Protein AF-A0A961C5H3-F1 (afdb_monomer_lite)

Radius of gyration: 29.07 Å; chains: 1; bounding box: 64×53×94 Å

pLDDT: mean 83.45, std 14.11, range [47.53, 98.0]

Secondary structure (DSSP, 8-state):
-PPPPPP---SSHHHHHHHHHHHHTHHHHHHHHHHHHHHHHHHHHHHHT-GGGG-HHHHHHHHHHHHHHHHH-TTSSS-HHHHHHHHHHHHHHHHHHHHHHHHHHHHHHHHHHHHHHHHHS---------S---HHHHHHHHHHHHHHHHHHHHHHHHHHHHHHHHHHHHHHHHHHHH-HHHHHHTTS-TTTS-HHHHHHHHHHHHHHHHHHHH-PPPPHHHHHHHHHHHHHHHHHHHHHHHHHHHHHHHHHHHHHHHHH-TT--S--HHHHHHHHHHHHHHHHHHHHHHHHHHHHHTHHHHHHHHHT-

Sequence (309 aa):
MTSMPTPNHHISVHAQTRRFHRFEVGLPALAAMTVGSIAAFVWLPRWVVGGVTRDQSGLVTTTTDAIIDTWSHKNRPFSPQLDRLIVTWRDYHLLKALCAAIVVTLCFVIAGRLWGSALDRKPAIPRSTKSDTSSHARLKEALRRGAPIVTLRTLSIASVAMGLFALLLVLANMQGVISPLASLVSLLPIGAGPDELGTTIHEINAALTHAEVGGTPLPSALQTILDDFARYHLAMAIMSGILTIVACCLAVSLWRHRLADDAIIQSRAPRRAMALTCAAFAMLMALLSFANTTVAIDSLPALQAFFSV

Structure (mmCIF, N/CA/C/O backbone):
data_AF-A0A961C5H3-F1
#
_entry.id   AF-A0A961C5H3-F1
#
loop_
_atom_site.group_PDB
_atom_site.id
_atom_site.type_symbol
_atom_site.label_atom_id
_atom_site.label_alt_id
_atom_site.label_comp_id
_atom_site.label_asym_id
_atom_site.label_entity_id
_atom_site.label_seq_id
_atom_site.pdbx_PDB_ins_code
_atom_site.Cartn_x
_atom_site.Cartn_y
_atom_site.Cartn_z
_atom_site.occupancy
_atom_site.B_iso_or_equiv
_atom_site.auth_seq_id
_atom_site.auth_comp_id
_atom_site.auth_asym_id
_atom_site.auth_atom_id
_atom_site.pdbx_PDB_model_num
ATOM 1 N N . MET A 1 1 ? 41.672 -36.912 -57.397 1.00 48.47 1 MET A N 1
ATOM 2 C CA . MET A 1 1 ? 40.945 -35.626 -57.328 1.00 48.47 1 MET A CA 1
ATOM 3 C C . MET A 1 1 ? 39.607 -35.890 -56.660 1.00 48.47 1 MET A C 1
ATOM 5 O O . MET A 1 1 ? 38.699 -36.402 -57.293 1.00 48.47 1 MET A O 1
ATOM 9 N N . THR A 1 2 ? 39.549 -35.672 -55.351 1.00 50.97 2 THR A N 1
ATOM 10 C CA . THR A 1 2 ? 38.403 -35.931 -54.471 1.00 50.97 2 THR A CA 1
ATOM 11 C C . THR A 1 2 ? 37.608 -34.637 -54.287 1.00 50.97 2 THR A C 1
ATOM 13 O O . THR A 1 2 ? 38.154 -33.624 -53.857 1.00 50.97 2 THR A O 1
ATOM 16 N N . SER A 1 3 ? 36.327 -34.653 -54.656 1.00 56.34 3 SER A N 1
ATOM 17 C CA . SER A 1 3 ? 35.406 -33.520 -54.536 1.00 56.34 3 SER A CA 1
ATOM 18 C C . SER A 1 3 ? 34.953 -33.337 -53.084 1.00 56.34 3 SER A C 1
ATOM 20 O O . SER A 1 3 ? 34.314 -34.229 -52.525 1.00 56.34 3 SER A O 1
ATOM 22 N N . MET A 1 4 ? 35.255 -32.186 -52.480 1.00 52.19 4 MET A N 1
ATOM 23 C CA . MET A 1 4 ? 34.690 -31.802 -51.183 1.00 52.19 4 MET A CA 1
ATOM 24 C C . MET A 1 4 ? 33.239 -31.305 -51.333 1.00 52.19 4 MET A C 1
ATOM 26 O O . MET A 1 4 ? 32.973 -30.509 -52.236 1.00 52.19 4 MET A O 1
ATOM 30 N N . PRO A 1 5 ? 32.311 -31.709 -50.447 1.00 62.09 5 PRO A N 1
ATOM 31 C CA . PRO A 1 5 ? 30.954 -31.179 -50.415 1.00 62.09 5 PRO A CA 1
ATOM 32 C C . PRO A 1 5 ? 30.910 -29.806 -49.727 1.00 62.09 5 PRO A C 1
ATOM 34 O O . PRO A 1 5 ? 31.500 -29.596 -48.667 1.00 62.09 5 PRO A O 1
ATOM 37 N N . THR A 1 6 ? 30.188 -28.862 -50.328 1.00 55.81 6 THR A N 1
ATOM 38 C CA . THR A 1 6 ? 29.920 -27.531 -49.770 1.00 55.81 6 THR A CA 1
ATOM 39 C C . THR A 1 6 ? 28.850 -27.596 -48.665 1.00 55.81 6 THR A C 1
ATOM 41 O O . THR A 1 6 ? 27.852 -28.304 -48.823 1.00 55.81 6 THR A O 1
ATOM 44 N N . PRO A 1 7 ? 28.994 -26.867 -47.539 1.00 56.97 7 PRO A N 1
ATOM 45 C CA . PRO A 1 7 ? 27.990 -26.869 -46.476 1.00 56.97 7 PRO A CA 1
ATOM 46 C C . PRO A 1 7 ? 26.741 -26.075 -46.886 1.00 56.97 7 PRO A C 1
ATOM 48 O O . PRO A 1 7 ? 26.814 -24.886 -47.198 1.00 56.97 7 PRO A O 1
ATOM 51 N N . ASN A 1 8 ? 25.576 -26.722 -46.836 1.00 49.53 8 ASN A N 1
ATOM 52 C CA . ASN A 1 8 ? 24.271 -26.102 -47.063 1.00 49.53 8 ASN A CA 1
ATOM 53 C C . ASN A 1 8 ? 23.911 -25.110 -45.938 1.00 49.53 8 ASN A C 1
ATOM 55 O O . ASN A 1 8 ? 23.540 -25.503 -44.834 1.00 49.53 8 ASN A O 1
ATOM 59 N N . HIS A 1 9 ? 23.929 -23.810 -46.242 1.00 54.38 9 HIS A N 1
ATOM 60 C CA . HIS A 1 9 ? 23.509 -22.708 -45.358 1.00 54.38 9 HIS A CA 1
ATOM 61 C C . HIS A 1 9 ? 21.978 -22.466 -45.315 1.00 54.38 9 HIS A C 1
ATOM 63 O O . HIS A 1 9 ? 21.519 -21.348 -45.090 1.00 54.38 9 HIS A O 1
ATOM 69 N N . HIS A 1 10 ? 21.147 -23.497 -45.496 1.00 53.78 10 HIS A N 1
ATOM 70 C CA . HIS A 1 10 ? 19.685 -23.327 -45.599 1.00 53.78 10 HIS A CA 1
ATOM 71 C C . HIS A 1 10 ? 18.921 -23.203 -44.262 1.00 53.78 10 HIS A C 1
ATOM 73 O O . HIS A 1 10 ? 17.696 -23.068 -44.264 1.00 53.78 10 HIS A O 1
ATOM 79 N N . ILE A 1 11 ? 19.603 -23.170 -43.112 1.00 57.41 11 ILE A N 1
ATOM 80 C CA . ILE A 1 11 ? 18.971 -22.929 -41.804 1.00 57.41 11 ILE A CA 1
ATOM 81 C C . ILE A 1 11 ? 19.133 -21.450 -41.431 1.00 57.41 11 ILE A C 1
ATOM 83 O O . ILE A 1 11 ? 20.154 -21.094 -40.855 1.00 57.41 11 ILE A O 1
ATOM 87 N N . SER A 1 12 ? 18.159 -20.575 -41.731 1.00 55.59 12 SER A N 1
ATOM 88 C CA . SER A 1 12 ? 18.078 -19.253 -41.058 1.00 55.59 12 SER A CA 1
ATOM 89 C C . SER A 1 12 ? 16.795 -18.439 -41.316 1.00 55.59 12 SER A C 1
ATOM 91 O O . SER A 1 12 ? 16.328 -17.750 -40.414 1.00 55.59 12 SER A O 1
ATOM 93 N N . VAL A 1 13 ? 16.139 -18.524 -42.479 1.00 53.59 13 VAL A N 1
ATOM 94 C CA . VAL A 1 13 ? 15.062 -17.551 -42.803 1.00 53.59 13 VAL A CA 1
ATOM 95 C C . VAL A 1 13 ? 13.739 -17.829 -42.064 1.00 53.59 13 VAL A C 1
ATOM 97 O O . VAL A 1 13 ? 13.071 -16.898 -41.604 1.00 53.59 13 VAL A O 1
ATOM 100 N N . HIS A 1 14 ? 13.376 -19.102 -41.861 1.00 49.28 14 HIS A N 1
ATOM 101 C CA . HIS A 1 14 ? 12.130 -19.476 -41.172 1.00 49.28 14 HIS A CA 1
ATOM 102 C C . HIS A 1 14 ? 12.173 -19.303 -39.644 1.00 49.28 14 HIS A C 1
ATOM 104 O O . HIS A 1 14 ? 11.139 -19.052 -39.021 1.00 49.28 14 HIS A O 1
ATOM 110 N N . ALA A 1 15 ? 13.353 -19.397 -39.022 1.00 53.53 15 ALA A N 1
ATOM 111 C CA . ALA A 1 15 ? 13.507 -19.141 -37.588 1.00 53.53 15 ALA A CA 1
ATOM 112 C C . ALA A 1 15 ? 13.401 -17.638 -37.271 1.00 53.53 15 ALA A C 1
ATOM 114 O O . ALA A 1 15 ? 12.840 -17.249 -36.244 1.00 53.53 15 ALA A O 1
ATOM 115 N N . GLN A 1 16 ? 13.883 -16.790 -38.182 1.00 48.97 16 GLN A N 1
ATOM 116 C CA . GLN A 1 16 ? 13.873 -15.340 -38.022 1.00 48.97 16 GLN A CA 1
ATOM 117 C C . GLN A 1 16 ? 12.458 -14.756 -38.181 1.00 48.97 16 GLN A C 1
ATOM 119 O O . GLN A 1 16 ? 12.034 -13.958 -37.349 1.00 48.97 16 GLN A O 1
ATOM 124 N N . THR A 1 17 ? 11.672 -15.228 -39.154 1.00 47.53 17 THR A N 1
ATOM 125 C CA . THR A 1 17 ? 10.277 -14.785 -39.378 1.00 47.53 17 THR A CA 1
ATOM 126 C C . THR A 1 17 ? 9.313 -15.189 -38.255 1.00 47.53 17 THR A C 1
ATOM 128 O O . THR A 1 17 ? 8.464 -14.386 -37.864 1.00 47.53 17 THR A O 1
ATOM 131 N N . ARG A 1 18 ? 9.474 -16.373 -37.637 1.00 51.28 18 ARG A N 1
ATOM 132 C CA . ARG A 1 18 ? 8.659 -16.769 -36.464 1.00 51.28 18 ARG A CA 1
ATOM 133 C C . ARG A 1 18 ? 8.919 -15.909 -35.223 1.00 51.28 18 ARG A C 1
ATOM 135 O O . ARG A 1 18 ? 8.015 -15.748 -34.402 1.00 51.28 18 ARG A O 1
ATOM 142 N N . ARG A 1 19 ? 10.129 -15.352 -35.072 1.00 52.91 19 ARG A N 1
ATOM 143 C CA . ARG A 1 19 ? 10.475 -14.462 -33.950 1.00 52.91 19 ARG A CA 1
ATOM 144 C C . ARG A 1 19 ? 9.741 -13.125 -34.051 1.00 52.91 19 ARG A C 1
ATOM 146 O O . ARG A 1 19 ? 9.222 -12.664 -33.044 1.00 52.91 19 ARG A O 1
ATOM 153 N N . PHE A 1 20 ? 9.621 -12.555 -35.250 1.00 49.59 20 PHE A N 1
ATOM 154 C CA . PHE A 1 20 ? 8.917 -11.285 -35.462 1.00 49.59 20 PHE A CA 1
ATOM 155 C C . PHE A 1 20 ? 7.399 -11.399 -35.251 1.00 49.59 20 PHE A C 1
ATOM 157 O O . PHE A 1 20 ? 6.815 -10.562 -34.566 1.00 49.59 20 PHE A O 1
ATOM 164 N N . HIS A 1 21 ? 6.765 -12.481 -35.716 1.00 48.41 21 HIS A N 1
ATOM 165 C CA . HIS A 1 21 ? 5.306 -12.620 -35.617 1.00 48.41 21 HIS A CA 1
ATOM 166 C C . HIS A 1 21 ? 4.787 -12.800 -34.174 1.00 48.41 21 HIS A C 1
ATOM 168 O O . HIS A 1 21 ? 3.688 -12.348 -33.856 1.00 48.41 21 HIS A O 1
ATOM 174 N N . ARG A 1 22 ? 5.578 -13.410 -33.272 1.00 54.09 22 ARG A N 1
ATOM 175 C CA . ARG A 1 22 ? 5.236 -13.522 -31.835 1.00 54.09 22 ARG A CA 1
ATOM 176 C C . ARG A 1 22 ? 5.336 -12.194 -31.076 1.00 54.09 22 ARG A C 1
ATOM 178 O O . ARG A 1 22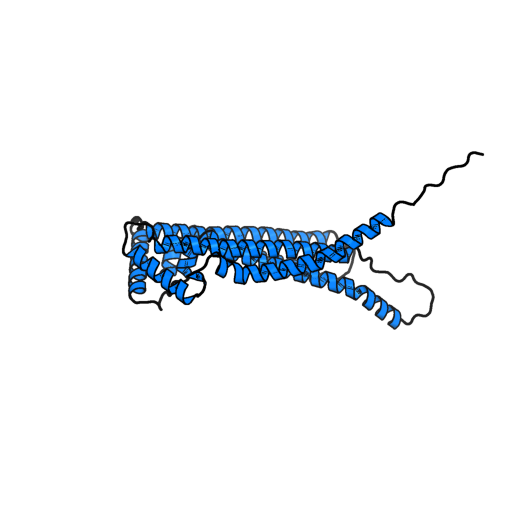 ? 4.711 -12.061 -30.027 1.00 54.09 22 ARG A O 1
ATOM 185 N N . PHE A 1 23 ? 6.122 -11.236 -31.569 1.00 52.19 23 PHE A N 1
ATOM 186 C CA . PHE A 1 23 ? 6.331 -9.951 -30.896 1.00 52.19 23 PHE A CA 1
ATOM 187 C C . PHE A 1 23 ? 5.217 -8.938 -31.194 1.00 52.19 23 PHE A C 1
ATOM 189 O O . PHE A 1 23 ? 4.793 -8.233 -30.279 1.00 52.19 23 PHE A O 1
ATOM 196 N N . GLU A 1 24 ? 4.700 -8.889 -32.426 1.00 53.81 24 GLU A N 1
ATOM 197 C CA . GLU A 1 24 ? 3.720 -7.864 -32.831 1.00 53.81 24 GLU A CA 1
ATOM 198 C C . GLU A 1 24 ? 2.315 -8.090 -32.259 1.00 53.81 24 GLU A C 1
ATOM 200 O O . GLU A 1 24 ? 1.647 -7.132 -31.880 1.00 53.81 24 GLU A O 1
ATOM 205 N N . VAL A 1 25 ? 1.889 -9.345 -32.095 1.00 57.91 25 VAL A N 1
ATOM 206 C CA . VAL A 1 25 ? 0.562 -9.660 -31.528 1.00 57.91 25 VAL A CA 1
ATOM 207 C C . VAL A 1 25 ? 0.547 -9.507 -29.996 1.00 57.91 25 VAL A C 1
ATOM 209 O O . VAL A 1 25 ? -0.495 -9.275 -29.389 1.00 57.91 25 VAL A O 1
ATOM 212 N N . GLY A 1 26 ? 1.712 -9.593 -29.342 1.00 80.31 26 GLY A N 1
ATOM 213 C CA . GLY A 1 26 ? 1.802 -9.637 -27.881 1.00 80.31 26 GLY A CA 1
ATOM 214 C C . GLY A 1 26 ? 1.734 -8.279 -27.178 1.00 80.31 26 GLY A C 1
ATOM 215 O O . GLY A 1 26 ? 1.239 -8.210 -26.057 1.00 80.31 26 GLY A O 1
ATOM 216 N N . LEU A 1 27 ? 2.248 -7.202 -27.780 1.00 82.88 27 LEU A N 1
ATOM 217 C CA . LEU A 1 27 ? 2.349 -5.904 -27.097 1.00 82.88 27 LEU A CA 1
ATOM 218 C C . LEU A 1 27 ? 0.995 -5.175 -26.951 1.00 82.88 27 LEU A C 1
ATOM 220 O O . LEU A 1 27 ? 0.705 -4.719 -25.844 1.00 82.88 27 LEU A O 1
ATOM 224 N N . PRO A 1 28 ? 0.143 -5.097 -27.997 1.00 87.56 28 PRO A N 1
ATOM 225 C CA . PRO A 1 28 ? -1.180 -4.480 -27.883 1.00 87.56 28 PRO A CA 1
ATOM 226 C C . PRO A 1 28 ? -2.081 -5.219 -26.891 1.00 87.56 28 PRO A C 1
ATOM 228 O O . PRO A 1 28 ? -2.777 -4.584 -26.105 1.00 87.56 28 PRO A O 1
ATOM 231 N N . ALA A 1 29 ? -2.013 -6.556 -26.871 1.00 88.38 29 ALA A N 1
ATOM 232 C CA . ALA A 1 29 ? -2.747 -7.374 -25.911 1.00 88.38 29 ALA A CA 1
ATOM 233 C C . ALA A 1 29 ? -2.317 -7.075 -24.466 1.00 88.38 29 ALA A C 1
ATOM 235 O O . ALA A 1 29 ? -3.171 -6.832 -23.619 1.00 88.38 29 ALA A O 1
ATOM 236 N N . LEU A 1 30 ? -1.007 -7.009 -24.189 1.00 87.88 30 LEU A N 1
ATOM 237 C CA . LEU A 1 30 ? -0.508 -6.630 -22.862 1.00 87.88 30 LEU A CA 1
ATOM 238 C C . LEU A 1 30 ? -0.958 -5.221 -22.457 1.00 87.88 30 LEU A C 1
ATOM 240 O O . LEU A 1 30 ? -1.372 -5.026 -21.321 1.00 87.88 30 LEU A O 1
ATOM 244 N N . ALA A 1 31 ? -0.914 -4.250 -23.373 1.00 88.25 31 ALA A N 1
ATOM 245 C CA . ALA A 1 31 ? -1.376 -2.892 -23.095 1.00 88.25 31 ALA A CA 1
ATOM 246 C C . ALA A 1 31 ? -2.882 -2.851 -22.779 1.00 88.25 31 ALA A C 1
ATOM 248 O O . ALA A 1 31 ? -3.287 -2.217 -21.805 1.00 88.25 31 ALA A O 1
ATOM 249 N N . ALA A 1 32 ? -3.703 -3.572 -23.549 1.00 91.75 32 ALA A N 1
ATOM 250 C CA . ALA A 1 32 ? -5.133 -3.704 -23.287 1.00 91.75 32 ALA A CA 1
ATOM 251 C C . ALA A 1 32 ? -5.407 -4.375 -21.930 1.00 91.75 32 ALA A C 1
ATOM 253 O O . ALA A 1 32 ? -6.248 -3.899 -21.171 1.00 91.75 32 ALA A O 1
ATOM 254 N N . MET A 1 33 ? -4.652 -5.424 -21.581 1.00 92.56 33 MET A N 1
ATOM 255 C CA . MET A 1 33 ? -4.729 -6.068 -20.266 1.00 92.56 33 MET A CA 1
ATOM 256 C C . MET A 1 33 ? -4.347 -5.109 -19.134 1.00 92.56 33 MET A C 1
ATOM 258 O O . MET A 1 33 ? -5.001 -5.120 -18.093 1.00 92.56 33 MET A O 1
ATOM 262 N N . THR A 1 34 ? -3.337 -4.254 -19.326 1.00 91.88 34 THR A N 1
ATOM 263 C CA . THR A 1 34 ? -2.957 -3.233 -18.339 1.00 91.88 34 THR A CA 1
ATOM 264 C C . THR A 1 34 ? -4.101 -2.251 -18.110 1.00 91.88 34 THR A C 1
ATOM 266 O O . THR A 1 34 ? -4.489 -2.028 -16.966 1.00 91.88 34 THR A O 1
ATOM 269 N N . VAL A 1 35 ? -4.694 -1.711 -19.181 1.00 94.06 35 VAL A N 1
ATOM 270 C CA . VAL A 1 35 ? -5.842 -0.790 -19.087 1.00 94.06 35 VAL A CA 1
ATOM 271 C C . VAL A 1 35 ? -7.039 -1.467 -18.416 1.00 94.06 35 VAL A C 1
ATOM 273 O O . VAL A 1 35 ? -7.635 -0.898 -17.502 1.00 94.06 35 VAL A O 1
ATOM 276 N N . GLY A 1 36 ? -7.352 -2.705 -18.808 1.00 94.62 36 GLY A N 1
ATOM 277 C CA . GLY A 1 36 ? -8.410 -3.499 -18.185 1.00 94.62 36 GLY A CA 1
ATOM 278 C C . GLY A 1 36 ? -8.166 -3.748 -16.695 1.00 94.62 36 GLY A C 1
ATOM 279 O O . GLY A 1 36 ? -9.091 -3.630 -15.897 1.00 94.62 36 GLY A O 1
ATOM 280 N N . SER A 1 37 ? -6.918 -4.008 -16.295 1.00 92.69 37 SER A N 1
ATOM 281 C CA . SER A 1 37 ? -6.542 -4.227 -14.891 1.00 92.69 37 SER A CA 1
ATOM 282 C C . SER A 1 37 ? -6.622 -2.942 -14.059 1.00 92.69 37 SER A C 1
ATOM 284 O O . SER A 1 37 ? -7.039 -2.989 -12.905 1.00 92.69 37 SER A O 1
ATOM 286 N N . ILE A 1 38 ? -6.290 -1.784 -14.643 1.00 93.12 38 ILE A N 1
ATOM 287 C CA . ILE A 1 38 ? -6.484 -0.471 -14.005 1.00 93.12 38 ILE A CA 1
ATOM 288 C C . ILE A 1 38 ? -7.979 -0.199 -13.798 1.00 93.12 38 ILE A C 1
ATOM 290 O O . ILE A 1 38 ? -8.387 0.217 -12.715 1.00 93.12 38 ILE A O 1
ATOM 294 N N . ALA A 1 39 ? -8.816 -0.475 -14.800 1.00 95.00 39 ALA A N 1
ATOM 295 C CA . ALA A 1 39 ? -10.263 -0.355 -14.649 1.00 95.00 39 ALA A CA 1
ATOM 296 C C . ALA A 1 39 ? -10.794 -1.318 -13.570 1.00 95.00 39 ALA A C 1
ATOM 298 O O . ALA A 1 39 ? -11.577 -0.912 -12.710 1.00 95.00 39 ALA A O 1
ATOM 299 N N . ALA A 1 40 ? -10.320 -2.568 -13.557 1.00 93.56 40 ALA A N 1
ATOM 300 C CA . ALA A 1 40 ? -10.677 -3.548 -12.537 1.00 93.56 40 ALA A CA 1
ATOM 301 C C . ALA A 1 40 ? -10.281 -3.079 -11.127 1.00 93.56 40 ALA A C 1
ATOM 303 O O . ALA A 1 40 ? -11.107 -3.149 -10.225 1.00 93.56 40 ALA A O 1
ATOM 304 N N . PHE A 1 41 ? -9.086 -2.512 -10.942 1.00 93.38 41 PHE A N 1
ATOM 305 C CA . PHE A 1 41 ? -8.634 -1.957 -9.659 1.00 93.38 41 PHE A CA 1
ATOM 306 C C . PHE A 1 41 ? -9.608 -0.917 -9.076 1.00 93.38 41 PHE A C 1
ATOM 308 O O . PHE A 1 41 ? -9.834 -0.883 -7.865 1.00 93.38 41 PHE A O 1
ATOM 315 N N . VAL A 1 42 ? -10.202 -0.076 -9.927 1.00 91.69 42 VAL A N 1
ATOM 316 C CA . VAL A 1 42 ? -11.132 0.984 -9.503 1.00 91.69 42 VAL A CA 1
ATOM 317 C C . VAL A 1 42 ? -12.530 0.434 -9.226 1.00 91.69 42 VAL A C 1
ATOM 319 O O . VAL A 1 42 ? -13.153 0.783 -8.220 1.00 91.69 42 VAL A O 1
ATOM 322 N N . TRP A 1 43 ? -13.039 -0.404 -10.127 1.00 91.69 43 TRP A N 1
ATOM 323 C CA . TRP A 1 43 ? -14.451 -0.773 -10.135 1.00 91.69 43 TRP A CA 1
ATOM 324 C C . TRP A 1 43 ? -14.721 -2.110 -9.454 1.00 91.69 43 TRP A C 1
ATOM 326 O O . TRP A 1 43 ? -15.644 -2.195 -8.645 1.00 91.69 43 TRP A O 1
ATOM 336 N N . LEU A 1 44 ? -13.920 -3.141 -9.735 1.00 90.94 44 LEU A N 1
ATOM 337 C CA . LEU A 1 44 ? -14.193 -4.519 -9.319 1.00 90.94 44 LEU A CA 1
ATOM 338 C C . LEU A 1 44 ? -14.427 -4.654 -7.802 1.00 90.94 44 LEU A C 1
ATOM 340 O O . LEU A 1 44 ? -15.436 -5.260 -7.440 1.00 90.94 44 LEU A O 1
ATOM 344 N N . PRO A 1 45 ? -13.622 -4.040 -6.904 1.00 88.69 45 PRO A N 1
ATOM 345 C CA . PRO A 1 45 ? -13.854 -4.142 -5.461 1.00 88.69 45 PRO A CA 1
ATOM 346 C C . PRO A 1 45 ? -15.236 -3.645 -5.024 1.00 88.69 45 PRO A C 1
ATOM 348 O O . PRO A 1 45 ? -15.885 -4.275 -4.195 1.00 88.69 45 PRO A O 1
ATOM 351 N N . ARG A 1 46 ? -15.734 -2.558 -5.627 1.00 87.00 46 ARG A N 1
ATOM 352 C CA . ARG A 1 46 ? -17.037 -1.955 -5.280 1.00 87.00 46 ARG A CA 1
ATOM 353 C C . ARG A 1 46 ? -18.222 -2.828 -5.703 1.00 87.00 46 ARG A C 1
ATOM 355 O O . ARG A 1 46 ? -19.308 -2.720 -5.129 1.00 87.00 46 ARG A O 1
ATOM 362 N N . TRP A 1 47 ? -18.030 -3.654 -6.729 1.00 86.19 47 TRP A N 1
ATOM 363 C CA . TRP A 1 47 ? -19.050 -4.566 -7.244 1.00 86.19 47 TRP A CA 1
ATOM 364 C C . TRP A 1 47 ? -19.026 -5.917 -6.539 1.00 86.19 47 TRP A C 1
ATOM 366 O O . TRP A 1 47 ? -20.090 -6.419 -6.195 1.00 86.19 47 TRP A O 1
ATOM 376 N N . VAL A 1 48 ? -17.834 -6.473 -6.311 1.00 85.06 48 VAL A N 1
ATOM 377 C CA . VAL A 1 48 ? -17.651 -7.808 -5.724 1.00 85.06 48 VAL A CA 1
ATOM 378 C C . VAL A 1 48 ? -17.950 -7.810 -4.232 1.00 85.06 48 VAL A C 1
ATOM 380 O O . VAL A 1 48 ? -18.655 -8.689 -3.754 1.00 85.06 48 VAL A O 1
ATOM 383 N N . VAL A 1 49 ? -17.422 -6.828 -3.502 1.00 82.88 49 VAL A N 1
ATOM 384 C CA . VAL A 1 49 ? -17.541 -6.795 -2.040 1.00 82.88 49 VAL A CA 1
ATOM 385 C C . VAL A 1 49 ? -18.871 -6.166 -1.605 1.00 82.88 49 VAL A C 1
ATOM 387 O O . VAL A 1 49 ? -19.450 -6.585 -0.611 1.00 82.88 49 VAL A O 1
ATOM 390 N N . GLY A 1 50 ? -19.413 -5.236 -2.404 1.00 64.50 50 GLY A N 1
ATOM 391 C CA . GLY A 1 50 ? -20.751 -4.660 -2.218 1.00 64.50 50 GLY A CA 1
ATOM 392 C C . GLY A 1 50 ? -20.952 -3.861 -0.915 1.00 64.50 50 GLY A C 1
ATOM 393 O O . GLY A 1 50 ? -20.143 -3.882 0.005 1.00 64.50 50 GLY A O 1
ATOM 394 N N . GLY A 1 51 ? -22.056 -3.110 -0.837 1.00 71.19 51 GLY A N 1
ATOM 395 C CA . GLY A 1 51 ? -22.517 -2.474 0.407 1.00 71.19 51 GLY A CA 1
ATOM 396 C C . GLY A 1 51 ? -21.788 -1.188 0.829 1.00 71.19 51 GLY A C 1
ATOM 397 O O . GLY A 1 51 ? -21.637 -0.260 0.033 1.00 71.19 51 GLY A O 1
ATOM 398 N N . VAL A 1 52 ? -21.391 -1.145 2.108 1.00 63.38 52 VAL A N 1
ATOM 399 C CA . VAL A 1 52 ? -20.912 0.018 2.892 1.00 63.38 52 VAL A CA 1
ATOM 400 C C . VAL A 1 52 ? -19.685 0.713 2.285 1.00 63.38 52 VAL A C 1
ATOM 402 O O . VAL A 1 52 ? -19.492 1.905 2.470 1.00 63.38 52 VAL A O 1
ATOM 405 N N . THR A 1 53 ? -18.884 0.004 1.488 1.00 67.06 53 THR A N 1
ATOM 406 C CA . THR A 1 53 ? -17.676 0.548 0.838 1.00 67.06 53 THR A CA 1
ATOM 407 C C . THR A 1 53 ? -17.959 1.305 -0.468 1.00 67.06 53 THR A C 1
ATOM 409 O O . THR A 1 53 ? -17.033 1.811 -1.111 1.00 67.06 53 THR A O 1
ATOM 412 N N . ARG A 1 54 ? -19.225 1.378 -0.913 1.00 73.88 54 ARG A N 1
ATOM 413 C CA . ARG A 1 54 ? -19.600 2.118 -2.132 1.00 73.88 54 ARG A CA 1
ATOM 414 C C . ARG A 1 54 ? -19.557 3.621 -1.948 1.00 73.88 54 ARG A C 1
ATOM 416 O O . ARG A 1 54 ? -19.225 4.307 -2.914 1.00 73.88 54 ARG A O 1
ATOM 423 N N . ASP A 1 55 ? -19.864 4.098 -0.755 1.00 82.75 55 ASP A N 1
ATOM 424 C CA . ASP A 1 55 ? -19.845 5.507 -0.406 1.00 82.75 55 ASP A CA 1
ATOM 425 C C . ASP A 1 55 ? -18.981 5.719 0.839 1.00 82.75 55 ASP A C 1
ATOM 427 O O . ASP A 1 55 ? -19.087 4.981 1.815 1.00 82.75 55 ASP A O 1
ATOM 431 N N . GLN A 1 56 ? -18.109 6.724 0.788 1.00 85.56 56 GLN A N 1
ATOM 432 C CA . GLN A 1 56 ? -17.198 7.018 1.888 1.00 85.56 56 GLN A CA 1
ATOM 433 C C . GLN A 1 56 ? -17.968 7.498 3.122 1.00 85.56 56 GLN A C 1
ATOM 435 O O . GLN A 1 56 ? -17.595 7.131 4.232 1.00 85.56 56 GLN A O 1
ATOM 440 N N . SER A 1 57 ? -19.053 8.264 2.943 1.00 87.44 57 SER A N 1
ATOM 441 C CA . SER A 1 57 ? -19.840 8.765 4.076 1.00 87.44 57 SER A CA 1
ATOM 442 C C . SER A 1 57 ? -20.527 7.617 4.821 1.00 87.44 57 SER A C 1
ATOM 444 O O . SER A 1 57 ? -20.357 7.480 6.030 1.00 87.44 57 SER A O 1
ATOM 446 N N . GLY A 1 58 ? -21.158 6.696 4.083 1.00 88.81 58 GLY A N 1
ATOM 447 C CA . GLY A 1 58 ? -21.742 5.482 4.654 1.00 88.81 58 GLY A CA 1
ATOM 448 C C . GLY A 1 58 ? -20.723 4.586 5.366 1.00 88.81 58 GLY A C 1
ATOM 449 O O . GLY A 1 58 ? -21.037 4.029 6.419 1.00 88.81 58 GLY A O 1
ATOM 450 N N . LEU A 1 59 ? -19.495 4.473 4.844 1.00 90.94 59 LEU A N 1
ATOM 451 C CA . LEU A 1 59 ? -18.406 3.747 5.503 1.00 90.94 59 LEU A CA 1
ATOM 452 C C . LEU A 1 59 ? -18.009 4.376 6.837 1.00 90.94 59 LEU A C 1
ATOM 454 O O . LEU A 1 59 ? -17.890 3.657 7.828 1.00 90.94 59 LEU A O 1
ATOM 458 N N . VAL A 1 60 ? -17.829 5.696 6.871 1.00 92.69 60 VAL A N 1
ATOM 459 C CA . VAL A 1 60 ? -17.468 6.427 8.093 1.00 92.69 60 VAL A CA 1
ATOM 460 C C . VAL A 1 60 ? -18.562 6.274 9.150 1.00 92.69 60 VAL A C 1
ATOM 462 O O . VAL A 1 60 ? -18.255 5.904 10.283 1.00 92.69 60 VAL A O 1
ATOM 465 N N . THR A 1 61 ? -19.832 6.467 8.778 1.00 92.06 61 THR A N 1
ATOM 466 C CA . THR A 1 61 ? -20.975 6.287 9.688 1.00 92.06 61 THR A CA 1
ATOM 467 C C . THR A 1 61 ? -21.043 4.856 10.216 1.00 92.06 61 THR A C 1
ATOM 469 O O . THR A 1 61 ? -21.024 4.646 11.421 1.00 92.06 61 THR A O 1
ATOM 472 N N . THR A 1 62 ? -20.995 3.855 9.332 1.00 92.94 62 THR A N 1
ATOM 473 C CA . THR A 1 62 ? -21.082 2.441 9.741 1.00 92.94 62 THR A CA 1
ATOM 474 C C . THR A 1 62 ? -19.923 2.032 10.652 1.00 92.94 62 THR A C 1
ATOM 476 O O . THR A 1 62 ? -20.120 1.244 11.574 1.00 92.94 62 THR A O 1
ATOM 479 N N . THR A 1 63 ? -18.713 2.538 10.389 1.00 94.38 63 THR A N 1
ATOM 480 C CA . THR A 1 63 ? -17.535 2.286 11.234 1.00 94.38 63 THR A CA 1
ATOM 481 C C . THR A 1 63 ? -17.718 2.918 12.608 1.00 94.38 63 THR A C 1
ATOM 483 O O . THR A 1 63 ? -17.477 2.261 13.617 1.00 94.38 63 THR A O 1
ATOM 486 N N . THR A 1 64 ? -18.186 4.167 12.642 1.00 94.31 64 THR A N 1
ATOM 487 C CA . THR A 1 64 ? -18.456 4.917 13.875 1.00 94.31 64 THR A CA 1
ATOM 488 C C . THR A 1 64 ? -19.460 4.173 14.753 1.00 94.31 64 THR A C 1
ATOM 490 O O . THR A 1 64 ? -19.139 3.843 15.894 1.00 94.31 64 THR A O 1
ATOM 493 N N . ASP A 1 65 ? -20.614 3.804 14.195 1.00 93.69 65 ASP A N 1
ATOM 494 C CA . ASP A 1 65 ? -21.666 3.077 14.913 1.00 93.69 65 ASP A CA 1
ATOM 495 C C . ASP A 1 65 ? -21.154 1.732 15.451 1.00 93.69 65 ASP A C 1
ATOM 497 O O . ASP A 1 65 ? -21.408 1.359 16.596 1.00 93.69 65 ASP A O 1
ATOM 501 N N . ALA A 1 66 ? -20.376 1.004 14.642 1.00 93.81 66 ALA A N 1
ATOM 502 C CA . ALA A 1 66 ? -19.841 -0.299 15.020 1.00 93.81 66 ALA A CA 1
ATOM 503 C C . ALA A 1 66 ? -18.800 -0.218 16.152 1.00 93.81 66 ALA A C 1
ATOM 505 O O . ALA A 1 66 ? -18.720 -1.142 16.970 1.00 93.81 66 ALA A O 1
ATOM 506 N N . ILE A 1 67 ? -18.012 0.862 16.205 1.00 92.94 67 ILE A N 1
ATOM 507 C CA . ILE A 1 67 ? -17.048 1.132 17.280 1.00 92.94 67 ILE A CA 1
ATOM 508 C C . ILE A 1 67 ? -17.779 1.500 18.574 1.00 92.94 67 ILE A C 1
ATOM 510 O O . ILE A 1 67 ? -17.475 0.911 19.611 1.00 92.94 67 ILE A O 1
ATOM 514 N N . ILE A 1 68 ? -18.786 2.379 18.513 1.00 93.50 68 ILE A N 1
ATOM 515 C CA . ILE A 1 68 ? -19.624 2.741 19.672 1.00 93.50 68 ILE A CA 1
ATOM 516 C C . ILE A 1 68 ? -20.332 1.492 20.238 1.00 93.50 68 ILE A C 1
ATOM 518 O O . ILE A 1 68 ? -20.292 1.230 21.445 1.00 93.50 68 ILE A O 1
ATOM 522 N N . ASP A 1 69 ? -20.914 0.648 19.378 1.00 92.69 69 ASP A N 1
ATOM 523 C CA . ASP A 1 69 ? -21.564 -0.608 19.793 1.00 92.69 69 ASP A CA 1
ATOM 524 C C . ASP A 1 69 ? -20.573 -1.641 20.368 1.00 92.69 69 ASP A C 1
ATOM 526 O O . ASP A 1 69 ? -20.898 -2.424 21.268 1.00 92.69 69 ASP A O 1
ATOM 530 N N . THR A 1 70 ? -19.337 -1.663 19.867 1.00 91.12 70 THR A N 1
ATOM 531 C CA . THR A 1 70 ? -18.283 -2.517 20.432 1.00 91.12 70 THR A CA 1
ATOM 532 C C . THR A 1 70 ? -17.895 -2.033 21.826 1.00 91.12 70 THR A C 1
ATOM 534 O O . THR A 1 70 ? -17.824 -2.835 22.754 1.00 91.12 70 THR A O 1
ATOM 537 N N . TRP A 1 71 ? -17.705 -0.724 21.993 1.00 89.69 71 TRP A N 1
ATOM 538 C CA . TRP A 1 71 ? -17.250 -0.131 23.247 1.00 89.69 71 TRP A CA 1
ATOM 539 C C . TRP A 1 71 ? -18.290 -0.210 24.372 1.00 89.69 71 TRP A C 1
ATOM 541 O O . TRP A 1 71 ? -17.953 -0.523 25.517 1.00 89.69 71 TRP A O 1
ATOM 551 N N . SER A 1 72 ? -19.569 -0.014 24.045 1.00 86.69 72 SER A N 1
ATOM 552 C CA . SER A 1 72 ? -20.677 -0.185 24.997 1.00 86.69 72 SER A CA 1
ATOM 553 C C . SER A 1 72 ? -20.772 -1.616 25.551 1.00 86.69 72 SER A C 1
ATOM 555 O O . SER A 1 72 ? -21.226 -1.820 26.677 1.00 86.69 72 SER A O 1
ATOM 557 N N . HIS A 1 73 ? -20.263 -2.609 24.815 1.00 82.62 73 HIS A N 1
ATOM 558 C CA . HIS A 1 73 ? -20.271 -4.021 25.190 1.00 82.62 73 HIS A CA 1
ATOM 559 C C . HIS A 1 73 ? -18.858 -4.523 25.531 1.00 82.62 73 HIS A C 1
ATOM 561 O O . HIS A 1 73 ? -18.295 -5.371 24.842 1.00 82.62 73 HIS A O 1
ATOM 567 N N . LYS A 1 74 ? -18.315 -4.050 26.661 1.00 70.69 74 LYS A N 1
ATOM 568 C CA . LYS A 1 74 ? -16.926 -4.265 27.139 1.00 70.69 74 LYS A CA 1
ATOM 569 C C . LYS A 1 74 ? -16.451 -5.732 27.243 1.00 70.69 74 LYS A C 1
ATOM 571 O O . LYS A 1 74 ? -15.252 -5.979 27.365 1.00 70.69 74 LYS A O 1
ATOM 576 N N . ASN A 1 75 ? -17.368 -6.702 27.189 1.00 73.50 75 ASN A N 1
ATOM 577 C CA . ASN A 1 75 ? -17.090 -8.133 27.373 1.00 73.50 75 ASN A CA 1
ATOM 578 C C . ASN A 1 75 ? -16.840 -8.914 26.071 1.00 73.50 75 ASN A C 1
ATOM 580 O O . ASN A 1 75 ? -16.529 -10.102 26.142 1.00 73.50 75 ASN A O 1
ATOM 584 N N . ARG A 1 76 ? -16.988 -8.295 24.892 1.00 79.00 76 ARG A N 1
ATOM 585 C CA . ARG A 1 76 ? -16.692 -8.934 23.599 1.00 79.00 76 ARG A CA 1
ATOM 586 C C . ARG A 1 76 ? -15.585 -8.171 22.867 1.00 79.00 76 ARG A C 1
ATOM 588 O O . ARG A 1 76 ? -15.547 -6.948 22.975 1.00 79.00 76 ARG A O 1
ATOM 595 N N . PRO A 1 77 ? -14.719 -8.861 22.102 1.00 79.56 77 PRO A N 1
ATOM 596 C CA . PRO A 1 77 ? -13.679 -8.192 21.331 1.00 79.56 77 PRO A CA 1
ATOM 597 C C . PRO A 1 77 ? -14.281 -7.259 20.275 1.00 79.56 77 PRO A C 1
ATOM 599 O O . PRO A 1 77 ? -13.845 -6.120 20.181 1.00 79.56 77 PRO A O 1
ATOM 602 N N . PHE A 1 78 ? -15.324 -7.695 19.553 1.00 89.50 78 PHE A N 1
ATOM 603 C CA . PHE A 1 78 ? -15.991 -6.903 18.513 1.00 89.50 78 PHE A CA 1
ATOM 604 C C . PHE A 1 78 ? -17.508 -7.105 18.495 1.00 89.50 78 PHE A C 1
ATOM 606 O O . PHE A 1 78 ? -18.020 -8.171 18.854 1.00 89.50 78 PHE A O 1
ATOM 613 N N . SER A 1 79 ? -18.244 -6.085 18.045 1.00 91.62 79 SER A N 1
ATOM 614 C CA . SER A 1 79 ? -19.639 -6.254 17.641 1.00 91.62 79 SER A CA 1
ATOM 615 C C . SER A 1 79 ? -19.749 -7.091 16.356 1.00 91.62 79 SER A C 1
ATOM 617 O O . SER A 1 79 ? -18.857 -7.040 15.504 1.00 91.62 79 SER A O 1
ATOM 619 N N . PRO A 1 80 ? -20.868 -7.810 16.127 1.00 92.12 80 PRO A N 1
ATOM 620 C CA . PRO A 1 80 ? -21.091 -8.523 14.867 1.00 92.12 80 PRO A CA 1
ATOM 621 C C . PRO A 1 80 ? -21.024 -7.617 13.629 1.00 92.12 80 PRO A C 1
ATOM 623 O O . PRO A 1 80 ? -20.749 -8.087 12.525 1.00 92.12 80 PRO A O 1
ATOM 626 N N . GLN A 1 81 ? -21.325 -6.325 13.789 1.00 92.25 81 GLN A N 1
ATOM 627 C CA . GLN A 1 81 ? -21.222 -5.338 12.720 1.00 92.25 81 GLN A CA 1
ATOM 628 C C . GLN A 1 81 ? -19.764 -5.000 12.407 1.00 92.25 81 GLN A C 1
ATOM 630 O O . GLN A 1 81 ? -19.399 -4.994 11.231 1.00 92.25 81 GLN A O 1
ATOM 635 N N . LEU A 1 82 ? -18.935 -4.779 13.433 1.00 92.94 82 LEU A N 1
ATOM 636 C CA . LEU A 1 82 ? -17.513 -4.494 13.260 1.00 92.94 82 LEU A CA 1
ATOM 637 C C . LEU A 1 82 ? -16.774 -5.690 12.648 1.00 92.94 82 LEU A C 1
ATOM 639 O O . LEU A 1 82 ? -16.027 -5.506 11.693 1.00 92.94 82 LEU A O 1
ATOM 643 N N . ASP A 1 83 ? -17.068 -6.915 13.091 1.00 93.50 83 ASP A N 1
ATOM 644 C CA . ASP A 1 83 ? -16.492 -8.141 12.515 1.00 93.50 83 ASP A CA 1
ATOM 645 C C . ASP A 1 83 ? -16.771 -8.269 11.011 1.00 93.50 83 ASP A C 1
ATOM 647 O O . ASP A 1 83 ? -15.868 -8.513 10.205 1.00 93.50 83 ASP A O 1
ATOM 651 N N . ARG A 1 84 ? -18.029 -8.059 10.598 1.00 92.88 84 ARG A N 1
ATOM 652 C CA . ARG A 1 84 ? -18.391 -8.081 9.173 1.00 92.88 84 ARG A CA 1
ATOM 653 C C . ARG A 1 84 ? -17.690 -6.974 8.400 1.00 92.88 84 ARG A C 1
ATOM 655 O O . ARG A 1 84 ? -17.264 -7.208 7.267 1.00 92.88 84 ARG A O 1
ATOM 662 N N . LEU A 1 85 ? -17.574 -5.786 8.990 1.00 93.69 85 LEU A N 1
ATOM 663 C CA . LEU A 1 85 ? -16.924 -4.651 8.352 1.00 93.69 85 LEU A CA 1
ATOM 664 C C . LEU A 1 85 ? -15.427 -4.903 8.154 1.00 93.69 85 LEU A C 1
ATOM 666 O O . LEU A 1 85 ? -14.932 -4.672 7.056 1.00 93.69 85 LEU A O 1
ATOM 670 N N . ILE A 1 86 ? -14.741 -5.459 9.155 1.00 94.31 86 ILE A N 1
ATOM 671 C CA . ILE A 1 86 ? -13.329 -5.855 9.088 1.00 94.31 86 ILE A CA 1
ATOM 672 C C . ILE A 1 86 ? -13.088 -6.828 7.927 1.00 94.31 86 ILE A C 1
ATOM 674 O O . ILE A 1 86 ? -12.206 -6.596 7.099 1.00 94.31 86 ILE A O 1
ATOM 678 N N . VAL A 1 87 ? -13.891 -7.894 7.824 1.00 93.88 87 VAL A N 1
ATOM 679 C CA . VAL A 1 87 ? -13.756 -8.896 6.749 1.00 93.88 87 VAL A CA 1
ATOM 680 C C . VAL A 1 87 ? -14.012 -8.270 5.377 1.00 93.88 87 VAL A C 1
ATOM 682 O O . VAL A 1 87 ? -13.217 -8.439 4.454 1.00 93.88 87 VAL A O 1
ATOM 685 N N . THR A 1 88 ? -15.083 -7.486 5.262 1.00 92.69 88 THR A N 1
ATOM 686 C CA . THR A 1 88 ? -15.462 -6.785 4.026 1.00 92.69 88 THR A CA 1
ATOM 687 C C . THR A 1 88 ? -14.363 -5.809 3.587 1.00 92.69 88 THR A C 1
ATOM 689 O O . THR A 1 88 ? -13.988 -5.763 2.415 1.00 92.69 88 THR A O 1
ATOM 692 N N . TRP A 1 89 ? -13.802 -5.045 4.525 1.00 94.44 89 TRP A N 1
ATOM 693 C CA . TRP A 1 89 ? -12.742 -4.071 4.271 1.00 94.44 89 TRP A CA 1
ATOM 694 C C . TRP A 1 89 ? -11.433 -4.734 3.839 1.00 94.44 89 TRP A C 1
ATOM 696 O O . TRP A 1 89 ? -10.817 -4.324 2.851 1.00 94.44 89 TRP A O 1
ATOM 706 N N . ARG A 1 90 ? -11.053 -5.824 4.514 1.00 95.38 90 ARG A N 1
ATOM 707 C CA . ARG A 1 90 ? -9.902 -6.649 4.138 1.00 95.38 90 ARG A CA 1
ATOM 708 C C . ARG A 1 90 ? -10.035 -7.164 2.706 1.00 95.38 90 ARG A C 1
ATOM 710 O O . ARG A 1 90 ? -9.106 -7.019 1.913 1.00 95.38 90 ARG A O 1
ATOM 717 N N . ASP A 1 91 ? -11.181 -7.746 2.359 1.00 94.56 91 ASP A N 1
ATOM 718 C CA . ASP A 1 91 ? -11.402 -8.347 1.039 1.00 94.56 91 ASP A CA 1
ATOM 719 C C . ASP A 1 91 ? -11.422 -7.277 -0.070 1.00 94.56 91 ASP A C 1
ATOM 721 O O . ASP A 1 91 ? -10.888 -7.489 -1.165 1.00 94.56 91 ASP A O 1
ATOM 725 N N . TYR A 1 92 ? -11.945 -6.083 0.236 1.00 94.12 92 TYR A N 1
ATOM 726 C CA . TYR A 1 92 ? -11.886 -4.915 -0.644 1.00 94.12 92 TYR A CA 1
ATOM 727 C C . TYR A 1 92 ? -10.441 -4.516 -0.977 1.00 94.12 92 TYR A C 1
ATOM 729 O O . TYR A 1 92 ? -10.095 -4.331 -2.150 1.00 94.12 92 TYR A O 1
ATOM 737 N N . HIS A 1 93 ? -9.578 -4.422 0.035 1.00 95.06 93 HIS A N 1
ATOM 738 C CA . HIS A 1 93 ? -8.167 -4.096 -0.158 1.00 95.06 93 HIS A CA 1
ATOM 739 C C . HIS A 1 93 ? -7.379 -5.229 -0.818 1.00 95.06 93 HIS A C 1
ATOM 741 O O . HIS A 1 93 ? -6.527 -4.962 -1.669 1.00 95.06 93 HIS A O 1
ATOM 747 N N . LEU A 1 94 ? -7.699 -6.488 -0.514 1.00 96.31 94 LEU A N 1
ATOM 748 C CA . LEU A 1 94 ? -7.059 -7.645 -1.136 1.00 96.31 94 LEU A CA 1
ATOM 749 C C . LEU A 1 94 ? -7.276 -7.639 -2.648 1.00 96.31 94 LEU A C 1
ATOM 751 O O . LEU A 1 94 ? -6.327 -7.787 -3.418 1.00 96.31 94 LEU A O 1
ATOM 755 N N . LEU A 1 95 ? -8.508 -7.387 -3.090 1.00 95.19 95 LEU A N 1
ATOM 756 C CA . LEU A 1 95 ? -8.826 -7.340 -4.511 1.00 95.19 95 LEU A CA 1
ATOM 757 C C . LEU A 1 95 ? -8.089 -6.201 -5.234 1.00 95.19 95 LEU A C 1
ATOM 759 O O . LEU A 1 95 ? -7.596 -6.390 -6.350 1.00 95.19 95 LEU A O 1
ATOM 763 N N . LYS A 1 96 ? -7.943 -5.038 -4.585 1.00 94.62 96 LYS A N 1
ATOM 764 C CA . LYS A 1 96 ? -7.118 -3.934 -5.097 1.00 94.62 96 LYS A CA 1
ATOM 765 C C . LYS A 1 96 ? -5.643 -4.308 -5.191 1.00 94.62 96 LYS A C 1
ATOM 767 O O . LYS A 1 96 ? -5.026 -4.057 -6.226 1.00 94.62 96 LYS A O 1
ATOM 772 N N . ALA A 1 97 ? -5.085 -4.925 -4.151 1.00 96.44 97 ALA A N 1
ATOM 773 C CA . ALA A 1 97 ? -3.692 -5.363 -4.141 1.00 96.44 97 ALA A CA 1
ATOM 774 C C . ALA A 1 97 ? -3.415 -6.363 -5.275 1.00 96.44 97 ALA A C 1
ATOM 776 O O . ALA A 1 97 ? -2.429 -6.216 -5.996 1.00 96.44 97 ALA A O 1
ATOM 777 N N . LEU A 1 98 ? -4.323 -7.317 -5.507 1.00 96.44 98 LEU A N 1
ATOM 778 C CA . LEU A 1 98 ? -4.218 -8.286 -6.600 1.00 96.44 98 LEU A CA 1
ATOM 779 C C . LEU A 1 98 ? -4.279 -7.619 -7.982 1.00 96.44 98 LEU A C 1
ATOM 781 O O . LEU A 1 98 ? -3.428 -7.890 -8.831 1.00 96.44 98 LEU A O 1
ATOM 785 N N . CYS A 1 99 ? -5.232 -6.709 -8.212 1.00 95.81 99 CYS A N 1
ATOM 786 C CA . CYS A 1 99 ? -5.323 -5.981 -9.484 1.00 95.81 99 CYS A CA 1
ATOM 787 C C . CYS A 1 99 ? -4.063 -5.143 -9.745 1.00 95.81 99 CYS A C 1
ATOM 789 O O . CYS A 1 99 ? -3.522 -5.154 -10.853 1.00 95.81 99 CYS A O 1
ATOM 791 N N . ALA A 1 100 ? -3.559 -4.450 -8.720 1.00 96.44 100 ALA A N 1
ATOM 792 C CA . ALA A 1 100 ? -2.330 -3.674 -8.821 1.00 96.44 100 ALA A CA 1
ATOM 793 C C . ALA A 1 100 ? -1.110 -4.573 -9.092 1.00 96.44 100 ALA A C 1
ATOM 795 O O . ALA A 1 100 ? -0.289 -4.232 -9.941 1.00 96.44 100 ALA A O 1
ATOM 796 N N . ALA A 1 101 ? -1.018 -5.752 -8.469 1.00 96.31 101 ALA A N 1
ATOM 797 C CA . ALA A 1 101 ? 0.065 -6.704 -8.713 1.00 96.31 101 ALA A CA 1
ATOM 798 C C . ALA A 1 101 ? 0.086 -7.200 -10.171 1.00 96.31 101 ALA A C 1
ATOM 800 O O . ALA A 1 101 ? 1.156 -7.300 -10.774 1.00 96.31 101 ALA A O 1
ATOM 801 N N . ILE A 1 102 ? -1.086 -7.422 -10.776 1.00 96.00 102 ILE A N 1
ATOM 802 C CA . ILE A 1 102 ? -1.194 -7.748 -12.206 1.00 96.00 102 ILE A CA 1
ATOM 803 C C . ILE A 1 102 ? -0.648 -6.595 -13.061 1.00 96.00 102 ILE A C 1
ATOM 805 O O . ILE A 1 102 ? 0.157 -6.834 -13.963 1.00 96.00 102 ILE A O 1
ATOM 809 N N . VAL A 1 103 ? -1.017 -5.344 -12.758 1.00 95.31 103 VAL A N 1
ATOM 810 C CA . VAL A 1 103 ? -0.483 -4.157 -13.456 1.00 95.31 103 VAL A CA 1
ATOM 811 C C . VAL A 1 103 ? 1.041 -4.089 -13.337 1.00 95.31 103 VAL A C 1
ATOM 813 O O . VAL A 1 103 ? 1.712 -3.888 -14.349 1.00 95.31 103 VAL A O 1
ATOM 816 N N . VAL A 1 104 ? 1.603 -4.327 -12.144 1.00 95.00 104 VAL A N 1
ATOM 817 C CA . VAL A 1 104 ? 3.058 -4.385 -11.916 1.00 95.00 104 VAL A CA 1
ATOM 818 C C . VAL A 1 104 ? 3.712 -5.393 -12.863 1.00 95.00 104 VAL A C 1
ATOM 820 O O . VAL A 1 104 ? 4.639 -5.044 -13.599 1.00 95.00 104 VAL A O 1
ATOM 823 N N . THR A 1 105 ? 3.210 -6.631 -12.891 1.00 93.31 105 THR A N 1
ATOM 824 C CA . THR A 1 105 ? 3.744 -7.687 -13.760 1.00 93.31 105 THR A CA 1
ATOM 825 C C . THR A 1 105 ? 3.666 -7.297 -15.235 1.00 93.31 105 THR A C 1
ATOM 827 O O . THR A 1 105 ? 4.668 -7.390 -15.948 1.00 93.31 105 THR A O 1
ATOM 830 N N . LEU A 1 106 ? 2.509 -6.818 -15.702 1.00 93.44 106 LEU A N 1
ATOM 831 C CA . LEU A 1 106 ? 2.314 -6.428 -17.100 1.00 93.44 106 LEU A CA 1
ATOM 832 C C . LEU A 1 106 ? 3.253 -5.284 -17.502 1.00 93.44 106 LEU A C 1
ATOM 834 O O . LEU A 1 106 ? 3.905 -5.367 -18.543 1.00 93.44 106 LEU A O 1
ATOM 838 N N . CYS A 1 107 ? 3.392 -4.256 -16.664 1.00 91.25 107 CYS A N 1
ATOM 839 C CA . CYS A 1 107 ? 4.287 -3.125 -16.898 1.00 91.25 107 CYS A CA 1
ATOM 840 C C . CYS A 1 107 ? 5.756 -3.550 -17.026 1.00 91.25 107 CYS A C 1
ATOM 842 O O . CYS A 1 107 ? 6.433 -3.120 -17.963 1.00 91.25 107 CYS A O 1
ATOM 844 N N . PHE A 1 108 ? 6.250 -4.429 -16.147 1.00 90.81 108 PHE A N 1
ATOM 845 C CA . PHE A 1 108 ? 7.628 -4.923 -16.233 1.00 90.81 108 PHE A CA 1
ATOM 846 C C . PHE A 1 108 ? 7.859 -5.830 -17.449 1.00 90.81 108 PHE A C 1
ATOM 848 O O . PHE A 1 108 ? 8.905 -5.732 -18.095 1.00 90.81 108 PHE A O 1
ATOM 855 N N . VAL A 1 109 ? 6.877 -6.657 -17.829 1.00 89.62 109 VAL A N 1
ATOM 856 C CA . VAL A 1 109 ? 6.952 -7.467 -19.058 1.00 89.62 109 VAL A CA 1
ATOM 857 C C . VAL A 1 109 ? 6.970 -6.576 -20.305 1.00 89.62 109 VAL A C 1
ATOM 859 O O . VAL A 1 109 ? 7.794 -6.794 -21.199 1.00 89.62 109 VAL A O 1
ATOM 862 N N . ILE A 1 110 ? 6.101 -5.560 -20.374 1.00 88.62 110 ILE A N 1
ATOM 863 C CA . ILE A 1 110 ? 6.074 -4.581 -21.472 1.00 88.62 110 ILE A CA 1
ATOM 864 C C . ILE A 1 110 ? 7.417 -3.848 -21.548 1.00 88.62 110 ILE A C 1
ATOM 866 O O . ILE A 1 110 ? 8.015 -3.797 -22.624 1.00 88.62 110 ILE A O 1
ATOM 870 N N . ALA A 1 111 ? 7.932 -3.352 -20.420 1.00 87.38 111 ALA A N 1
ATOM 871 C CA . ALA A 1 111 ? 9.226 -2.679 -20.357 1.00 87.38 111 ALA A CA 1
ATOM 872 C C . ALA A 1 111 ? 10.362 -3.569 -20.883 1.00 87.38 111 ALA A C 1
ATOM 874 O O . ALA A 1 111 ? 11.098 -3.160 -21.779 1.00 87.38 111 ALA A O 1
ATOM 875 N N . GLY A 1 112 ? 10.466 -4.816 -20.409 1.00 82.00 112 GLY A N 1
ATOM 876 C CA . GLY A 1 112 ? 11.492 -5.757 -20.867 1.00 82.00 112 GLY A CA 1
ATOM 877 C C . GLY A 1 112 ? 11.423 -6.034 -22.373 1.00 82.00 112 GLY A C 1
ATOM 878 O O . GLY A 1 112 ? 12.453 -6.044 -23.052 1.00 82.00 112 GLY A O 1
ATOM 879 N N . ARG A 1 113 ? 10.212 -6.190 -22.929 1.00 88.12 113 ARG A N 1
ATOM 880 C CA . ARG A 1 113 ? 10.009 -6.403 -24.374 1.00 88.12 113 ARG A CA 1
ATOM 881 C C . ARG A 1 113 ? 10.367 -5.174 -25.206 1.00 88.12 113 ARG A C 1
ATOM 883 O O . ARG A 1 113 ? 11.014 -5.318 -26.246 1.00 88.12 113 ARG A O 1
ATOM 890 N N . LEU A 1 114 ? 9.969 -3.983 -24.762 1.00 86.56 114 LEU A N 1
ATOM 891 C CA . LEU A 1 114 ? 10.295 -2.717 -25.425 1.00 86.56 114 LEU A CA 1
ATOM 892 C C . LEU A 1 114 ? 11.802 -2.448 -25.401 1.00 86.56 114 LEU A C 1
ATOM 894 O O . LEU A 1 114 ? 12.379 -2.077 -26.424 1.00 86.56 114 LEU A O 1
ATOM 898 N N . TRP A 1 115 ? 12.446 -2.698 -24.261 1.00 86.56 115 TRP A N 1
ATOM 899 C CA . TRP A 1 115 ? 13.888 -2.551 -24.102 1.00 86.56 115 TRP A CA 1
ATOM 900 C C . TRP A 1 115 ? 14.665 -3.531 -24.984 1.00 86.56 115 TRP A C 1
ATOM 902 O O . TRP A 1 115 ? 15.545 -3.108 -25.732 1.00 86.56 115 TRP A O 1
ATOM 912 N N . GLY A 1 116 ? 14.296 -4.818 -24.977 1.00 80.94 116 GLY A N 1
ATOM 913 C CA . GLY A 1 116 ? 14.894 -5.828 -25.857 1.00 80.94 116 GLY A CA 1
ATOM 914 C C . GLY A 1 116 ? 14.748 -5.468 -27.338 1.00 80.94 116 GLY A C 1
ATOM 915 O O . GLY A 1 116 ? 15.730 -5.460 -28.075 1.00 80.94 116 GLY A O 1
ATOM 916 N N . SER A 1 117 ? 13.554 -5.025 -27.748 1.00 84.38 117 SER A N 1
ATOM 917 C CA . SER A 1 117 ? 13.293 -4.568 -29.122 1.00 84.38 117 SER A CA 1
ATOM 918 C C . SER A 1 117 ? 14.131 -3.346 -29.516 1.00 84.38 117 SER A C 1
ATOM 920 O O . SER A 1 117 ? 14.481 -3.180 -30.685 1.00 84.38 117 SER A O 1
ATOM 922 N N . ALA A 1 118 ? 14.451 -2.469 -28.560 1.00 81.00 118 ALA A N 1
ATOM 923 C CA . ALA A 1 118 ? 15.325 -1.324 -28.788 1.00 81.00 118 ALA A CA 1
ATOM 924 C C . ALA A 1 118 ? 16.807 -1.725 -28.904 1.00 81.00 118 ALA A C 1
ATOM 926 O O . ALA A 1 118 ? 17.545 -1.057 -29.625 1.00 81.00 118 ALA A O 1
ATOM 927 N N . LEU A 1 119 ? 17.242 -2.788 -28.214 1.00 81.62 119 LEU A N 1
ATOM 928 C CA . LEU A 1 119 ? 18.610 -3.320 -28.289 1.00 81.62 119 LEU A CA 1
ATOM 929 C C . LEU A 1 119 ? 18.858 -4.130 -29.569 1.00 81.62 119 LEU A C 1
ATOM 931 O O . LEU A 1 119 ? 19.924 -4.006 -30.169 1.00 81.62 119 LEU A O 1
ATOM 935 N N . ASP A 1 120 ? 17.870 -4.907 -30.018 1.00 80.50 120 ASP A N 1
ATOM 936 C CA . ASP A 1 120 ? 17.967 -5.714 -31.244 1.00 80.50 120 ASP A CA 1
ATOM 937 C C . ASP A 1 120 ? 18.079 -4.849 -32.513 1.00 80.50 120 ASP A C 1
ATOM 939 O O . ASP A 1 120 ? 18.613 -5.273 -33.544 1.00 80.50 120 ASP A O 1
ATOM 943 N N . ARG A 1 121 ? 17.609 -3.597 -32.448 1.00 79.19 121 ARG A N 1
ATOM 944 C CA . ARG A 1 121 ? 17.762 -2.615 -33.526 1.00 79.19 121 ARG A CA 1
ATOM 945 C C . ARG A 1 121 ? 19.191 -2.076 -33.539 1.00 79.19 121 ARG A C 1
ATOM 947 O O . ARG A 1 121 ? 19.527 -1.135 -32.824 1.00 79.19 121 ARG A O 1
ATOM 954 N N . LYS A 1 122 ? 20.036 -2.633 -34.412 1.00 67.06 122 LYS A N 1
ATOM 955 C CA . LYS A 1 122 ? 21.374 -2.080 -34.672 1.00 67.06 122 LYS A CA 1
ATOM 956 C C . LYS A 1 122 ? 21.250 -0.649 -35.216 1.00 67.06 122 LYS A C 1
ATOM 958 O O . LYS A 1 122 ? 20.533 -0.453 -36.202 1.00 67.06 122 LYS A O 1
ATOM 963 N N . PRO A 1 123 ? 21.962 0.346 -34.655 1.00 61.47 123 PRO A N 1
ATOM 964 C CA . PRO A 1 123 ? 22.093 1.637 -35.310 1.00 61.47 123 PRO A CA 1
ATOM 965 C C . PRO A 1 123 ? 22.804 1.398 -36.643 1.00 61.47 123 PRO A C 1
ATOM 967 O O . PRO A 1 123 ? 23.945 0.939 -36.679 1.00 61.47 123 PRO A O 1
ATOM 970 N N . ALA A 1 124 ? 22.109 1.638 -37.753 1.00 55.53 124 ALA A N 1
ATOM 971 C CA . ALA A 1 124 ? 22.715 1.541 -39.069 1.00 55.53 124 ALA A CA 1
ATOM 972 C C . ALA A 1 124 ? 23.736 2.675 -39.193 1.00 55.53 124 ALA A C 1
ATOM 974 O O . ALA A 1 124 ? 23.372 3.806 -39.507 1.00 55.53 124 ALA A O 1
ATOM 975 N N . ILE A 1 125 ? 25.008 2.383 -38.918 1.00 57.81 125 ILE A N 1
ATOM 976 C CA . ILE A 1 125 ? 26.105 3.262 -39.314 1.00 57.81 125 ILE A CA 1
ATOM 977 C C . ILE A 1 125 ? 26.034 3.312 -40.842 1.00 57.81 125 ILE A C 1
ATOM 979 O O . ILE A 1 125 ? 26.152 2.253 -41.470 1.00 57.81 125 ILE A O 1
ATOM 983 N N . PRO A 1 126 ? 25.792 4.481 -41.463 1.00 55.78 126 PRO A N 1
ATOM 984 C CA . PRO A 1 126 ? 25.805 4.578 -42.910 1.00 55.78 126 PRO A CA 1
ATOM 985 C C . PRO A 1 126 ? 27.187 4.122 -43.373 1.00 55.78 126 PRO A C 1
ATOM 987 O O . PRO A 1 126 ? 28.188 4.776 -43.070 1.00 55.78 126 PRO A O 1
ATOM 990 N N . ARG A 1 127 ? 27.264 2.975 -44.059 1.00 57.12 127 ARG A N 1
ATOM 991 C CA . ARG A 1 127 ? 28.479 2.605 -44.785 1.00 57.12 127 ARG A CA 1
ATOM 992 C C . ARG A 1 127 ? 28.741 3.760 -45.739 1.00 57.12 127 ARG A C 1
ATOM 994 O O . ARG A 1 127 ? 27.867 4.097 -46.528 1.00 57.12 127 ARG A O 1
ATOM 1001 N N . SER A 1 128 ? 29.900 4.389 -45.587 1.00 56.25 128 SER A N 1
ATOM 1002 C CA . SER A 1 128 ? 30.406 5.439 -46.463 1.00 56.25 128 SER A CA 1
ATOM 1003 C C . SER A 1 128 ? 30.365 4.954 -47.915 1.00 56.25 128 SER A C 1
ATOM 1005 O O . SER A 1 128 ? 31.280 4.287 -48.393 1.00 56.25 128 SER A O 1
ATOM 1007 N N . THR A 1 129 ? 29.264 5.218 -48.610 1.00 55.75 129 THR A N 1
ATOM 1008 C CA . THR A 1 129 ? 29.217 5.213 -50.064 1.00 55.75 129 THR A CA 1
ATOM 1009 C C . THR A 1 129 ? 29.658 6.603 -50.486 1.00 55.75 129 THR A C 1
ATOM 1011 O O . THR A 1 129 ? 29.091 7.590 -50.026 1.00 55.75 129 THR A O 1
ATOM 1014 N N . LYS A 1 130 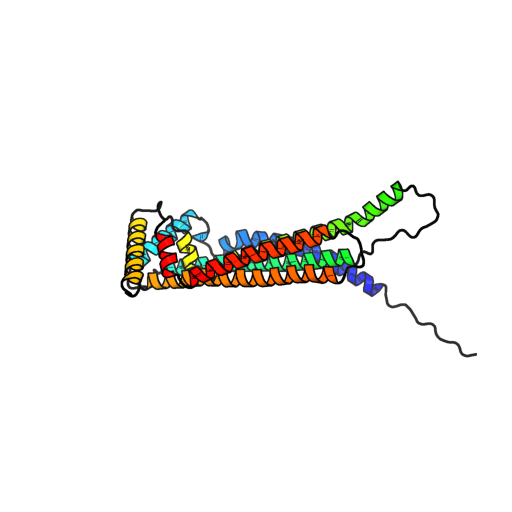? 30.698 6.677 -51.321 1.00 56.31 130 LYS A N 1
ATOM 1015 C CA . LYS A 1 130 ? 31.373 7.898 -51.805 1.00 56.31 130 LYS A CA 1
ATOM 1016 C C . LYS A 1 130 ? 30.474 8.874 -52.606 1.00 56.31 130 LYS A C 1
ATOM 1018 O O . LYS A 1 130 ? 30.986 9.663 -53.384 1.00 56.31 130 LYS A O 1
ATOM 1023 N N . SER A 1 131 ? 29.151 8.821 -52.465 1.00 59.34 131 SER A N 1
ATOM 1024 C CA . SER A 1 131 ? 28.214 9.690 -53.174 1.00 59.34 131 SER A CA 1
ATOM 1025 C C . SER A 1 131 ? 27.861 10.924 -52.345 1.00 59.34 131 SER A C 1
ATOM 1027 O O . SER A 1 131 ? 27.424 10.786 -51.199 1.00 59.34 131 SER A O 1
ATOM 1029 N N . ASP A 1 132 ? 27.993 12.082 -52.988 1.00 57.12 132 ASP A N 1
ATOM 1030 C CA . ASP A 1 132 ? 27.714 13.486 -52.631 1.00 57.12 132 ASP A CA 1
ATOM 1031 C C . ASP A 1 132 ? 26.351 13.785 -51.954 1.00 57.12 132 ASP A C 1
ATOM 1033 O O . ASP A 1 132 ? 25.599 14.686 -52.318 1.00 57.12 132 ASP A O 1
ATOM 1037 N N . THR A 1 133 ? 25.975 13.021 -50.930 1.00 62.44 133 THR A N 1
ATOM 1038 C CA . THR A 1 133 ? 24.766 13.302 -50.151 1.00 62.44 133 THR A CA 1
ATOM 1039 C C . THR A 1 133 ? 25.077 14.385 -49.132 1.00 62.44 133 THR A C 1
ATOM 1041 O O . THR A 1 133 ? 25.855 14.170 -48.199 1.00 62.44 133 THR A O 1
ATOM 1044 N N . SER A 1 134 ? 24.439 15.546 -49.304 1.00 73.88 134 SER A N 1
ATOM 1045 C CA . SER A 1 134 ? 24.554 16.683 -48.392 1.00 73.88 134 SER A CA 1
ATOM 1046 C C . SER A 1 134 ? 24.342 16.242 -46.938 1.00 73.88 134 SER A C 1
ATOM 1048 O O . SER A 1 134 ? 23.477 15.414 -46.630 1.00 73.88 134 SER A O 1
ATOM 1050 N N . SER A 1 135 ? 25.126 16.800 -46.013 1.00 71.31 135 SER A N 1
ATOM 1051 C CA . SER A 1 135 ? 25.086 16.470 -44.578 1.00 71.31 135 SER A CA 1
ATOM 1052 C C . SER A 1 135 ? 23.667 16.523 -43.980 1.00 71.31 135 SER A C 1
ATOM 1054 O O . SER A 1 135 ? 23.351 15.777 -43.054 1.00 71.31 135 SER A O 1
ATOM 1056 N N . HIS A 1 136 ? 22.782 17.340 -44.564 1.00 71.88 136 HIS A N 1
ATOM 1057 C CA . HIS A 1 136 ? 21.361 17.429 -44.221 1.00 71.88 136 HIS A CA 1
ATOM 1058 C C . HIS A 1 136 ? 20.550 16.161 -44.548 1.00 71.88 136 HIS A C 1
ATOM 1060 O O . HIS A 1 136 ? 19.717 15.749 -43.738 1.00 71.88 136 HIS A O 1
ATOM 1066 N N . ALA A 1 137 ? 20.783 15.510 -45.693 1.00 74.38 137 ALA A N 1
ATOM 1067 C CA . ALA A 1 137 ? 20.088 14.273 -46.064 1.00 74.38 137 ALA A CA 1
ATOM 1068 C C . ALA A 1 137 ? 20.481 13.109 -45.138 1.00 74.38 137 ALA A C 1
ATOM 1070 O O . ALA A 1 137 ? 19.629 12.331 -44.704 1.00 74.38 137 ALA A O 1
ATOM 1071 N N . ARG A 1 138 ? 21.762 13.050 -44.749 1.00 70.31 138 ARG A N 1
ATOM 1072 C CA . ARG A 1 138 ? 22.287 12.062 -43.792 1.00 70.31 138 ARG A CA 1
ATOM 1073 C C . ARG A 1 138 ? 21.699 12.250 -42.389 1.00 70.31 138 ARG A C 1
ATOM 1075 O O . ARG A 1 138 ? 21.352 11.262 -41.747 1.00 70.31 138 ARG A O 1
ATOM 1082 N N . LEU A 1 139 ? 21.535 13.498 -41.937 1.00 71.00 139 LEU A N 1
ATOM 1083 C CA . LEU A 1 139 ? 20.903 13.817 -40.652 1.00 71.00 139 LEU A CA 1
ATOM 1084 C C . LEU A 1 139 ? 19.415 13.434 -40.631 1.00 71.00 139 LEU A C 1
ATOM 1086 O O . LEU A 1 139 ? 18.972 12.785 -39.686 1.00 71.00 139 LEU A O 1
ATOM 1090 N N . LYS A 1 140 ? 18.647 13.777 -41.678 1.00 73.31 140 LYS A N 1
ATOM 1091 C CA . LYS A 1 140 ? 17.220 13.412 -41.773 1.00 73.31 140 LYS A CA 1
ATOM 1092 C C . LYS A 1 140 ? 17.008 11.898 -41.749 1.00 73.31 140 LYS A C 1
ATOM 1094 O O . LYS A 1 140 ? 16.128 11.424 -41.034 1.00 73.31 140 LYS A O 1
ATOM 1099 N N . GLU A 1 141 ? 17.828 11.136 -42.470 1.00 71.25 141 GLU A N 1
ATOM 1100 C CA . GLU A 1 141 ? 17.721 9.672 -42.491 1.00 71.25 141 GLU A CA 1
ATOM 1101 C C . GLU A 1 141 ? 18.134 9.038 -41.151 1.00 71.25 141 GLU A C 1
ATOM 1103 O O . GLU A 1 141 ? 17.474 8.114 -40.669 1.00 71.25 141 GLU A O 1
ATOM 1108 N N . ALA A 1 142 ? 19.169 9.572 -40.491 1.00 63.47 142 ALA A N 1
ATOM 1109 C CA . ALA A 1 142 ? 19.563 9.141 -39.149 1.00 63.47 142 ALA A CA 1
ATOM 1110 C C . ALA A 1 142 ? 18.462 9.413 -38.107 1.00 63.47 142 ALA A C 1
ATOM 1112 O O . ALA A 1 142 ? 18.161 8.539 -37.295 1.00 63.47 142 ALA A O 1
ATOM 1113 N N . LEU A 1 143 ? 17.809 10.581 -38.161 1.00 65.75 143 LEU A N 1
ATOM 1114 C CA . LEU A 1 143 ? 16.675 10.920 -37.294 1.00 65.75 143 LEU A CA 1
ATOM 1115 C C . LEU A 1 143 ? 15.466 10.015 -37.560 1.00 65.75 143 LEU A C 1
ATOM 1117 O O . LEU A 1 143 ? 14.885 9.478 -36.618 1.00 65.75 143 LEU A O 1
ATOM 1121 N N . ARG A 1 144 ? 15.125 9.774 -38.833 1.00 70.94 144 ARG A N 1
ATOM 1122 C CA . ARG A 1 144 ? 14.003 8.907 -39.227 1.00 70.94 144 ARG A CA 1
ATOM 1123 C C . ARG A 1 144 ? 14.189 7.463 -38.750 1.00 70.94 144 ARG A C 1
ATOM 1125 O O . ARG A 1 144 ? 13.224 6.827 -38.335 1.00 70.94 144 ARG A O 1
ATOM 1132 N N . ARG A 1 145 ? 15.425 6.953 -38.765 1.00 68.19 145 ARG A N 1
ATOM 1133 C CA . ARG A 1 145 ? 15.758 5.598 -38.283 1.00 68.19 145 ARG A CA 1
ATOM 1134 C C . ARG A 1 145 ? 15.992 5.515 -36.773 1.00 68.19 145 ARG A C 1
ATOM 1136 O O . ARG A 1 145 ? 15.783 4.449 -36.198 1.00 68.19 145 ARG A O 1
ATOM 1143 N N . GLY A 1 146 ? 16.414 6.607 -36.136 1.00 66.38 146 GLY A N 1
ATOM 1144 C CA . GLY A 1 146 ? 16.651 6.696 -34.692 1.00 66.38 146 GLY A CA 1
ATOM 1145 C C . GLY A 1 146 ? 15.386 6.948 -33.867 1.00 66.38 146 GLY A C 1
ATOM 1146 O O . GLY A 1 146 ? 15.288 6.444 -32.747 1.00 66.38 146 GLY A O 1
ATOM 1147 N N . ALA A 1 147 ? 14.397 7.653 -34.428 1.00 70.81 147 ALA A N 1
ATOM 1148 C CA . ALA A 1 147 ? 13.132 7.961 -33.758 1.00 70.81 147 ALA A CA 1
ATOM 1149 C C . ALA A 1 147 ? 12.435 6.716 -33.166 1.00 70.81 147 ALA A C 1
ATOM 1151 O O . ALA A 1 147 ? 12.103 6.753 -31.983 1.00 70.81 147 ALA A O 1
ATOM 1152 N N . PRO A 1 148 ? 12.325 5.568 -33.870 1.00 81.06 148 PRO A N 1
ATOM 1153 C CA . PRO A 1 148 ? 11.745 4.355 -33.295 1.00 81.06 148 PRO A CA 1
ATOM 1154 C C . PRO A 1 148 ? 12.492 3.820 -32.064 1.00 81.06 148 PRO A C 1
ATOM 1156 O O . PRO A 1 148 ? 11.859 3.321 -31.141 1.00 81.06 148 PRO A O 1
ATOM 1159 N N . ILE A 1 149 ? 13.828 3.915 -32.021 1.00 80.75 149 ILE A N 1
ATOM 1160 C CA . ILE A 1 149 ? 14.625 3.437 -30.875 1.00 80.75 149 ILE A CA 1
ATOM 1161 C C . ILE A 1 149 ? 14.381 4.334 -29.658 1.00 80.75 149 ILE A C 1
ATOM 1163 O O . ILE A 1 149 ? 14.191 3.828 -28.552 1.00 80.75 149 ILE A O 1
ATOM 1167 N N . VAL A 1 150 ? 14.360 5.656 -29.859 1.00 79.94 150 VAL A N 1
ATOM 1168 C CA . VAL A 1 150 ? 14.057 6.623 -28.793 1.00 79.94 150 VAL A CA 1
ATOM 1169 C C . VAL A 1 150 ? 12.641 6.401 -28.269 1.00 79.94 150 VAL A C 1
ATOM 1171 O O . VAL A 1 150 ? 12.468 6.264 -27.063 1.00 79.94 150 VAL A O 1
ATOM 1174 N N . THR A 1 151 ? 11.648 6.258 -29.152 1.00 83.75 151 THR A N 1
ATOM 1175 C CA . THR A 1 151 ? 10.259 5.977 -28.764 1.00 83.75 151 THR A CA 1
ATOM 1176 C C . THR A 1 151 ? 10.140 4.692 -27.944 1.00 83.75 151 THR A C 1
ATOM 1178 O O . THR A 1 151 ? 9.538 4.717 -26.874 1.00 83.75 151 THR A O 1
ATOM 1181 N N . LEU A 1 152 ? 10.751 3.582 -28.381 1.00 84.25 152 LEU A N 1
ATOM 1182 C CA . LEU A 1 152 ? 10.714 2.312 -27.640 1.00 84.25 152 LEU A CA 1
ATOM 1183 C C . LEU A 1 152 ? 11.353 2.434 -26.249 1.00 84.25 152 LEU A C 1
ATOM 1185 O O . LEU A 1 152 ? 10.807 1.919 -25.274 1.00 84.25 152 LEU A O 1
ATOM 1189 N N . ARG A 1 153 ? 12.480 3.148 -26.132 1.00 83.38 153 ARG A N 1
ATOM 1190 C CA . ARG A 1 153 ? 13.138 3.396 -24.839 1.00 83.38 153 ARG A CA 1
ATOM 1191 C C . ARG A 1 153 ? 12.288 4.271 -23.925 1.00 83.38 153 ARG A C 1
ATOM 1193 O O . ARG A 1 153 ? 12.128 3.927 -22.759 1.00 83.38 153 ARG A O 1
ATOM 1200 N N . THR A 1 154 ? 11.714 5.354 -24.441 1.00 82.56 154 THR A N 1
ATOM 1201 C CA . THR A 1 154 ? 10.826 6.230 -23.666 1.00 82.56 154 THR A CA 1
ATOM 1202 C C . THR A 1 154 ? 9.600 5.468 -23.169 1.00 82.56 154 THR A C 1
ATOM 1204 O O . THR A 1 154 ? 9.280 5.547 -21.987 1.00 82.56 154 THR A O 1
ATOM 1207 N N . LEU A 1 155 ? 8.960 4.662 -24.023 1.00 87.94 155 LEU A N 1
ATOM 1208 C CA . LEU A 1 155 ? 7.826 3.820 -23.628 1.00 87.94 155 LEU A CA 1
ATOM 1209 C C . LEU A 1 155 ? 8.225 2.753 -22.601 1.00 87.94 155 LEU A C 1
ATOM 1211 O O . LEU A 1 155 ? 7.466 2.483 -21.672 1.00 87.94 155 LEU A O 1
ATOM 1215 N N . SER A 1 156 ? 9.423 2.174 -22.724 1.00 84.19 156 SER A N 1
ATOM 1216 C CA . SER A 1 156 ? 9.960 1.246 -21.725 1.00 84.19 156 SER A CA 1
ATOM 1217 C C . SER A 1 156 ? 10.136 1.929 -20.370 1.00 84.19 156 SER A C 1
ATOM 1219 O O . SER A 1 156 ? 9.737 1.366 -19.356 1.00 84.19 156 SER A O 1
ATOM 1221 N N . ILE A 1 157 ? 10.711 3.135 -20.338 1.00 84.44 157 ILE A N 1
ATOM 1222 C CA . ILE A 1 157 ? 10.912 3.908 -19.103 1.00 84.44 157 ILE A CA 1
ATOM 1223 C C . ILE A 1 157 ? 9.564 4.289 -18.484 1.00 84.44 157 ILE A C 1
ATOM 1225 O O . ILE A 1 157 ? 9.365 4.083 -17.290 1.00 84.44 157 ILE A O 1
ATOM 1229 N N . ALA A 1 158 ? 8.620 4.777 -19.292 1.00 84.81 158 ALA A N 1
ATOM 1230 C CA . ALA A 1 158 ? 7.267 5.089 -18.836 1.00 84.81 158 ALA A CA 1
ATOM 1231 C C . ALA A 1 158 ? 6.560 3.852 -18.256 1.00 84.81 158 ALA A C 1
ATOM 1233 O O . ALA A 1 158 ? 5.903 3.943 -17.222 1.00 84.81 158 ALA A O 1
ATOM 1234 N N . SER A 1 159 ? 6.751 2.680 -18.872 1.00 86.75 159 SER A N 1
ATOM 1235 C CA . SER A 1 159 ? 6.204 1.413 -18.372 1.00 86.75 159 SER A CA 1
ATOM 1236 C C . SER A 1 159 ? 6.817 1.013 -17.029 1.00 86.75 159 SER A C 1
ATOM 1238 O O . SER A 1 159 ? 6.086 0.588 -16.141 1.00 86.75 159 SER A O 1
ATOM 1240 N N . VAL A 1 160 ? 8.130 1.196 -16.836 1.00 86.00 160 VAL A N 1
ATOM 1241 C CA . VAL A 1 160 ? 8.778 0.980 -15.529 1.00 86.00 160 VAL A CA 1
ATOM 1242 C C . VAL A 1 160 ? 8.226 1.944 -14.482 1.00 86.00 160 VAL A C 1
ATOM 1244 O O . VAL A 1 160 ? 7.869 1.504 -13.396 1.00 86.00 160 VAL A O 1
ATOM 1247 N N . ALA A 1 161 ? 8.108 3.235 -14.803 1.00 84.81 161 ALA A N 1
ATOM 1248 C CA . ALA A 1 161 ? 7.567 4.230 -13.877 1.00 84.81 161 ALA A CA 1
ATOM 1249 C C . ALA A 1 161 ? 6.130 3.889 -13.447 1.00 84.81 161 ALA A C 1
ATOM 1251 O O . ALA A 1 161 ? 5.822 3.916 -12.258 1.00 84.81 161 ALA A O 1
ATOM 1252 N N . MET A 1 162 ? 5.278 3.484 -14.395 1.00 90.62 162 MET A N 1
ATOM 1253 C CA . MET A 1 162 ? 3.923 3.009 -14.105 1.00 90.62 162 MET A CA 1
ATOM 1254 C C . MET A 1 162 ? 3.928 1.731 -13.253 1.00 90.62 162 MET A C 1
ATOM 1256 O O . MET A 1 162 ? 3.152 1.625 -12.310 1.00 90.62 162 MET A O 1
ATOM 1260 N N . GLY A 1 163 ? 4.822 0.779 -13.536 1.00 90.38 163 GLY A N 1
ATOM 1261 C CA . GLY A 1 163 ? 4.975 -0.438 -12.736 1.00 90.38 163 GLY A CA 1
ATOM 1262 C C . GLY A 1 163 ? 5.403 -0.148 -11.294 1.00 90.38 163 GLY A C 1
ATOM 1263 O O . GLY A 1 163 ? 4.868 -0.744 -10.366 1.00 90.38 163 GLY A O 1
ATOM 1264 N N . LEU A 1 164 ? 6.309 0.810 -11.087 1.00 87.25 164 LEU A N 1
ATOM 1265 C CA . LEU A 1 164 ? 6.706 1.265 -9.751 1.00 87.25 164 LEU A CA 1
ATOM 1266 C C . LEU A 1 164 ? 5.557 1.973 -9.024 1.00 87.25 164 LEU A C 1
ATOM 1268 O O . LEU A 1 164 ? 5.343 1.729 -7.841 1.00 87.25 164 LEU A O 1
ATOM 1272 N N . PHE A 1 165 ? 4.780 2.801 -9.723 1.00 89.62 165 PHE A N 1
ATOM 1273 C CA . PHE A 1 165 ? 3.585 3.415 -9.148 1.00 89.62 165 PHE A CA 1
ATOM 1274 C C . PHE A 1 165 ? 2.538 2.363 -8.750 1.00 89.62 165 PHE A C 1
ATOM 1276 O O . PHE A 1 165 ? 2.022 2.390 -7.636 1.00 89.62 165 PHE A O 1
ATOM 1283 N N . ALA A 1 166 ? 2.279 1.379 -9.612 1.00 93.69 166 ALA A N 1
ATOM 1284 C CA . ALA A 1 166 ? 1.390 0.265 -9.298 1.00 93.69 166 ALA A CA 1
ATOM 1285 C C . ALA A 1 166 ? 1.904 -0.570 -8.113 1.00 93.69 166 ALA A C 1
ATOM 1287 O O . ALA A 1 166 ? 1.104 -1.032 -7.305 1.00 93.69 166 ALA A O 1
ATOM 1288 N N . LEU A 1 167 ? 3.224 -0.711 -7.952 1.00 91.06 167 LEU A N 1
ATOM 1289 C CA . LEU A 1 167 ? 3.813 -1.361 -6.782 1.00 91.06 167 LEU A CA 1
ATOM 1290 C C . LEU A 1 167 ? 3.494 -0.584 -5.499 1.00 91.06 167 LEU A C 1
ATOM 1292 O O . LEU A 1 167 ? 3.112 -1.202 -4.512 1.00 91.06 167 LEU A O 1
ATOM 1296 N N . LEU A 1 168 ? 3.563 0.752 -5.513 1.00 91.06 168 LEU A N 1
ATOM 1297 C CA . LEU A 1 168 ? 3.123 1.563 -4.369 1.00 91.06 168 LEU A CA 1
ATOM 1298 C C . LEU A 1 168 ? 1.643 1.322 -4.043 1.00 91.06 168 LEU A C 1
ATOM 1300 O O . LEU A 1 168 ? 1.293 1.222 -2.870 1.00 91.06 168 LEU A O 1
ATOM 1304 N N . LEU A 1 169 ? 0.786 1.152 -5.057 1.00 94.88 169 LEU A N 1
ATOM 1305 C CA . LEU A 1 169 ? -0.619 0.789 -4.844 1.00 94.88 169 LEU A CA 1
ATOM 1306 C C . LEU A 1 169 ? -0.775 -0.607 -4.227 1.00 94.88 169 LEU A C 1
ATOM 1308 O O . LEU A 1 169 ? -1.638 -0.776 -3.368 1.00 94.88 169 LEU A O 1
ATOM 1312 N N . VAL A 1 170 ? 0.043 -1.595 -4.612 1.00 95.75 170 VAL A N 1
ATOM 1313 C CA . VAL A 1 170 ? 0.060 -2.912 -3.945 1.00 95.75 170 VAL A CA 1
ATOM 1314 C C . VAL A 1 170 ? 0.372 -2.732 -2.466 1.00 95.75 170 VAL A C 1
ATOM 1316 O O . VAL A 1 170 ? -0.390 -3.204 -1.631 1.00 95.75 170 VAL A O 1
ATOM 1319 N N . LEU A 1 171 ? 1.449 -2.015 -2.138 1.00 92.38 171 LEU A N 1
ATOM 1320 C CA . LEU A 1 171 ? 1.883 -1.834 -0.752 1.00 92.38 171 LEU A CA 1
ATOM 1321 C C . LEU A 1 171 ? 0.839 -1.079 0.078 1.00 92.38 171 LEU A C 1
ATOM 1323 O O . LEU A 1 171 ? 0.502 -1.526 1.169 1.00 92.38 171 LEU A O 1
ATOM 1327 N N . ALA A 1 172 ? 0.265 -0.002 -0.464 1.00 91.69 172 ALA A N 1
ATOM 1328 C CA . ALA A 1 172 ? -0.793 0.758 0.199 1.00 91.69 172 ALA A CA 1
ATOM 1329 C C . ALA A 1 172 ? -2.032 -0.105 0.489 1.00 91.69 172 ALA A C 1
ATOM 1331 O O . ALA A 1 172 ? -2.641 0.006 1.546 1.00 91.69 172 ALA A O 1
ATOM 1332 N N . ASN A 1 173 ? -2.402 -1.005 -0.426 1.00 95.31 173 ASN A N 1
ATOM 1333 C CA . ASN A 1 173 ? -3.547 -1.887 -0.205 1.00 95.31 173 ASN A CA 1
ATOM 1334 C C . ASN A 1 173 ? -3.208 -3.090 0.682 1.00 95.31 173 ASN A C 1
ATOM 1336 O O . ASN A 1 173 ? -4.068 -3.534 1.432 1.00 95.31 173 ASN A O 1
ATOM 1340 N N . MET A 1 174 ? -1.967 -3.584 0.677 1.00 94.44 174 MET A N 1
ATOM 1341 C CA . MET A 1 174 ? -1.534 -4.643 1.595 1.00 94.44 174 MET A CA 1
ATOM 1342 C C . MET A 1 174 ? -1.644 -4.220 3.062 1.00 94.44 174 MET A C 1
ATOM 1344 O O . MET A 1 174 ? -1.942 -5.060 3.906 1.00 94.44 174 MET A O 1
ATOM 1348 N N . GLN A 1 175 ? -1.479 -2.930 3.365 1.00 92.44 175 GLN A N 1
ATOM 1349 C CA . GLN A 1 175 ? -1.694 -2.397 4.713 1.00 92.44 175 GLN A CA 1
ATOM 1350 C C . GLN A 1 175 ? -3.132 -2.649 5.199 1.00 92.44 175 GLN A C 1
ATOM 1352 O O . GLN A 1 175 ? -3.317 -3.197 6.282 1.00 92.44 175 GLN A O 1
ATOM 1357 N N . GLY A 1 176 ? -4.137 -2.355 4.365 1.00 92.38 176 GLY A N 1
ATOM 1358 C CA . GLY A 1 176 ? -5.552 -2.609 4.673 1.00 92.38 176 GLY A CA 1
ATOM 1359 C C . GLY A 1 176 ? -5.946 -4.093 4.680 1.00 92.38 176 GLY A C 1
ATOM 1360 O O . GLY A 1 176 ? -6.971 -4.450 5.250 1.00 92.38 176 GLY A O 1
ATOM 1361 N N . VAL A 1 177 ? -5.136 -4.974 4.079 1.00 96.31 177 VAL A N 1
ATOM 1362 C CA . VAL A 1 177 ? -5.310 -6.436 4.184 1.00 96.31 177 VAL A CA 1
ATOM 1363 C C . VAL A 1 177 ? -4.759 -6.969 5.505 1.00 96.31 177 VAL A C 1
ATOM 1365 O O . VAL A 1 177 ? -5.376 -7.834 6.121 1.00 96.31 177 VAL A O 1
ATOM 1368 N N . ILE A 1 178 ? -3.578 -6.497 5.909 1.00 96.31 178 ILE A N 1
ATOM 1369 C CA . ILE A 1 178 ? -2.869 -6.999 7.093 1.00 96.31 178 ILE A CA 1
ATOM 1370 C C . ILE A 1 178 ? -3.500 -6.472 8.380 1.00 96.31 178 ILE A C 1
ATOM 1372 O O . ILE A 1 178 ? -3.590 -7.216 9.352 1.00 96.31 178 ILE A O 1
ATOM 1376 N N . SER A 1 179 ? -3.915 -5.207 8.371 1.00 96.25 179 SER A N 1
ATOM 1377 C CA . SER A 1 179 ? -4.451 -4.503 9.532 1.00 96.25 179 SER A CA 1
ATOM 1378 C C . SER A 1 179 ? -5.716 -3.719 9.145 1.00 96.25 179 SER A C 1
ATOM 1380 O O . SER A 1 179 ? -5.712 -2.491 8.979 1.00 96.25 179 SER A O 1
ATOM 1382 N N . PRO A 1 180 ? -6.813 -4.445 8.859 1.00 95.62 180 PRO A N 1
ATOM 1383 C CA . PRO A 1 180 ? -8.063 -3.845 8.409 1.00 95.62 180 PRO A CA 1
ATOM 1384 C C . PRO A 1 180 ? -8.718 -2.972 9.482 1.00 95.62 180 PRO A C 1
ATOM 1386 O O . PRO A 1 180 ? -9.351 -1.977 9.133 1.00 95.62 180 PRO A O 1
ATOM 1389 N N . LEU A 1 181 ? -8.577 -3.308 10.767 1.00 94.94 181 LEU A N 1
ATOM 1390 C CA . LEU A 1 181 ? -9.210 -2.558 11.846 1.00 94.94 181 LEU A CA 1
ATOM 1391 C C . LEU A 1 181 ? -8.489 -1.230 12.080 1.00 94.94 181 LEU A C 1
ATOM 1393 O O . LEU A 1 181 ? -9.165 -0.209 12.150 1.00 94.94 181 LEU A O 1
ATOM 1397 N N . ALA A 1 182 ? -7.154 -1.193 12.109 1.00 93.81 182 ALA A N 1
ATOM 1398 C CA . ALA A 1 182 ? -6.422 0.074 12.211 1.00 93.81 182 ALA A CA 1
ATOM 1399 C C . ALA A 1 182 ? -6.729 0.998 11.019 1.00 93.81 182 ALA A C 1
ATOM 1401 O O . ALA A 1 182 ? -6.927 2.203 11.185 1.00 93.81 182 ALA A O 1
ATOM 1402 N N . SER A 1 183 ? -6.856 0.426 9.814 1.00 93.62 183 SER A N 1
ATOM 1403 C CA . SER A 1 183 ? -7.276 1.176 8.628 1.00 93.62 183 SER A CA 1
ATOM 1404 C C . SER A 1 183 ? -8.696 1.740 8.761 1.00 93.62 183 SER A C 1
ATOM 1406 O O . SER A 1 183 ? -8.912 2.883 8.364 1.00 93.62 183 SER A O 1
ATOM 1408 N N . LEU A 1 184 ? -9.647 0.995 9.332 1.00 94.31 184 LEU A N 1
ATOM 1409 C CA . LEU A 1 184 ? -11.003 1.489 9.603 1.00 94.31 184 LEU A CA 1
ATOM 1410 C C . LEU A 1 184 ? -11.012 2.568 10.694 1.00 94.31 184 LEU A C 1
ATOM 1412 O O . LEU A 1 184 ? -11.657 3.597 10.526 1.00 94.31 184 LEU A O 1
ATOM 1416 N N . VAL A 1 185 ? -10.260 2.374 11.779 1.00 92.88 185 VAL A N 1
ATOM 1417 C CA . VAL A 1 185 ? -10.132 3.345 12.879 1.00 92.88 185 VAL A CA 1
ATOM 1418 C C . VAL A 1 185 ? -9.577 4.683 12.379 1.00 92.88 185 VAL A C 1
ATOM 1420 O O . VAL A 1 185 ? -10.041 5.733 12.812 1.00 92.88 185 VAL A O 1
ATOM 1423 N N . SER A 1 186 ? -8.669 4.670 11.398 1.00 91.44 186 SER A N 1
ATOM 1424 C CA . SER A 1 186 ? -8.147 5.897 10.771 1.00 91.44 186 SER A CA 1
ATOM 1425 C C . SER A 1 186 ? -9.193 6.727 10.010 1.00 91.44 186 SER A C 1
ATOM 1427 O O . SER A 1 186 ? -8.925 7.875 9.663 1.00 91.44 186 SER A O 1
ATOM 1429 N N . LEU A 1 187 ? -10.381 6.164 9.749 1.00 91.19 187 LEU A N 1
ATOM 1430 C CA . LEU A 1 187 ? -11.500 6.855 9.103 1.00 91.19 187 LEU A CA 1
ATOM 1431 C C . LEU A 1 187 ? -12.437 7.546 10.099 1.00 91.19 187 LEU A C 1
ATOM 1433 O O . LEU A 1 187 ? -13.360 8.239 9.665 1.00 91.19 187 LEU A O 1
ATOM 1437 N N . LEU A 1 188 ? -12.255 7.333 11.407 1.00 91.81 188 LEU A N 1
ATOM 1438 C CA . LEU A 1 188 ? -13.124 7.932 12.413 1.00 91.81 188 LEU A CA 1
ATOM 1439 C C . LEU A 1 188 ? -13.023 9.467 12.358 1.00 91.81 188 LEU A C 1
ATOM 1441 O O . LEU A 1 188 ? -11.917 10.006 12.284 1.00 91.81 188 LEU A O 1
ATOM 1445 N N . PRO A 1 189 ? -14.154 10.190 12.419 1.00 91.00 189 PRO A N 1
ATOM 1446 C CA . PRO A 1 189 ? -14.172 11.648 12.399 1.00 91.00 189 PRO A CA 1
ATOM 1447 C C . PRO A 1 189 ? -13.822 12.203 13.787 1.00 91.00 189 PRO A C 1
ATOM 1449 O O . PRO A 1 189 ? -14.664 12.782 14.475 1.00 91.00 189 PRO A O 1
ATOM 1452 N N . ILE A 1 190 ? -12.579 11.999 14.226 1.00 84.25 190 ILE A N 1
ATOM 1453 C CA . ILE A 1 190 ? -12.088 12.500 15.515 1.00 84.25 190 ILE A CA 1
ATOM 1454 C C . ILE A 1 190 ? -12.210 14.036 15.527 1.00 84.25 190 ILE A C 1
ATOM 1456 O O . ILE A 1 190 ? -11.804 14.707 14.580 1.00 84.25 190 ILE A O 1
ATOM 1460 N N . GLY A 1 191 ? -12.866 14.584 16.556 1.00 81.88 191 GLY A N 1
ATOM 1461 C CA . GLY A 1 191 ? -13.099 16.027 16.720 1.00 81.88 191 GLY A CA 1
ATOM 1462 C C . GLY A 1 191 ? -14.250 16.634 15.901 1.00 81.88 191 GLY A C 1
ATOM 1463 O O . GLY A 1 191 ? -14.597 17.791 16.124 1.00 81.88 191 GLY A O 1
ATOM 1464 N N . ALA A 1 192 ? -14.870 15.881 14.984 1.00 82.56 192 ALA A N 1
ATOM 1465 C CA . ALA A 1 192 ? -15.984 16.357 14.145 1.00 82.56 192 ALA A CA 1
ATOM 1466 C C . ALA A 1 192 ? -17.169 15.372 14.061 1.00 82.56 192 ALA A C 1
ATOM 1468 O O . ALA A 1 192 ? -18.088 15.569 13.264 1.00 82.56 192 ALA A O 1
ATOM 1469 N N . GLY A 1 193 ? -17.124 14.285 14.834 1.00 82.25 193 GLY A N 1
ATOM 1470 C CA . GLY A 1 193 ? -18.152 13.249 14.878 1.00 82.25 193 GLY A CA 1
ATOM 1471 C C . GLY A 1 193 ? -19.297 13.538 15.858 1.00 82.25 193 GLY A C 1
ATOM 1472 O O . GLY A 1 193 ? -19.306 14.577 16.514 1.00 82.25 193 GLY A O 1
ATOM 1473 N N . PRO A 1 194 ? -20.262 12.607 15.974 1.00 86.31 194 PRO A N 1
ATOM 1474 C CA . PRO A 1 194 ? -21.345 12.685 16.956 1.00 86.31 194 PRO A CA 1
ATOM 1475 C C . PRO A 1 194 ? -20.822 12.734 18.399 1.00 86.31 194 PRO A C 1
ATOM 1477 O O . PRO A 1 194 ? -19.783 12.140 18.696 1.00 86.31 194 PRO A O 1
ATOM 1480 N N . ASP A 1 195 ? -21.580 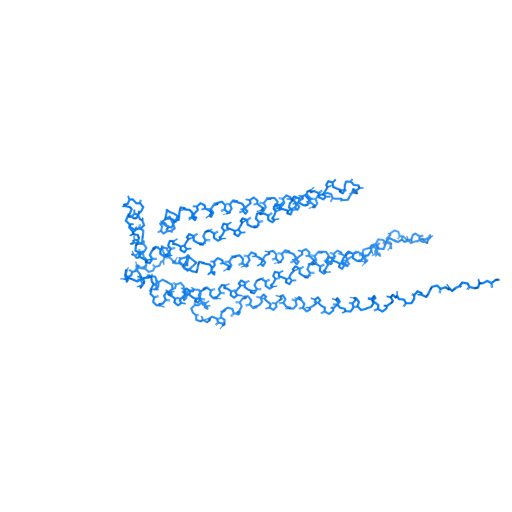13.346 19.313 1.00 89.75 195 ASP A N 1
ATOM 1481 C CA . ASP A 1 195 ? -21.201 13.474 20.732 1.00 89.75 195 ASP A CA 1
ATOM 1482 C C . ASP A 1 195 ? -20.874 12.115 21.384 1.00 89.75 195 ASP A C 1
ATOM 1484 O O . ASP A 1 195 ? -19.904 11.993 22.134 1.00 89.75 195 ASP A O 1
ATOM 1488 N N . GLU A 1 196 ? -21.621 11.064 21.029 1.00 92.12 196 GLU A N 1
ATOM 1489 C CA . GLU A 1 196 ? -21.403 9.689 21.505 1.00 92.12 196 GLU A CA 1
ATOM 1490 C C . GLU A 1 196 ? -20.029 9.123 21.103 1.00 92.12 196 GLU A C 1
ATOM 1492 O O . GLU A 1 196 ? -19.382 8.414 21.884 1.00 92.12 196 GLU A O 1
ATOM 1497 N N . LEU A 1 197 ? -19.541 9.464 19.903 1.00 92.75 197 LEU A N 1
ATOM 1498 C CA . LEU A 1 197 ? -18.190 9.099 19.475 1.00 92.75 197 LEU A CA 1
ATOM 1499 C C . LEU A 1 197 ? -17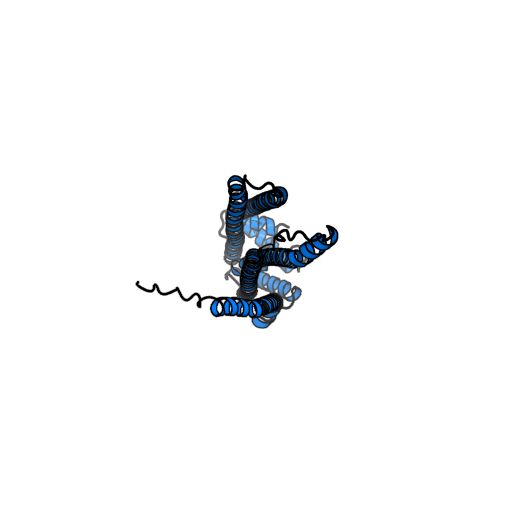.150 9.854 20.309 1.00 92.75 197 LEU A C 1
ATOM 1501 O O . LEU A 1 197 ? -16.159 9.257 20.725 1.00 92.75 197 LEU A O 1
ATOM 1505 N N . GLY A 1 198 ? -17.387 11.137 20.593 1.00 92.06 198 GLY A N 1
ATOM 1506 C CA . GLY A 1 198 ? -16.526 11.938 21.464 1.00 92.06 198 GLY A CA 1
ATOM 1507 C C . GLY A 1 198 ? -16.394 11.335 22.865 1.00 92.06 198 GLY A C 1
ATOM 1508 O O . GLY A 1 198 ? -15.281 11.184 23.371 1.00 92.06 198 GLY A O 1
ATOM 1509 N N . THR A 1 199 ? -17.510 10.901 23.464 1.00 93.56 199 THR A N 1
ATOM 1510 C CA . THR A 1 199 ? -17.500 10.170 24.743 1.00 93.56 199 THR A CA 1
ATOM 1511 C C . THR A 1 199 ? -16.712 8.865 24.638 1.00 93.56 199 THR A C 1
ATOM 1513 O O . THR A 1 199 ? -15.852 8.599 25.475 1.00 93.56 199 THR A O 1
ATOM 1516 N N . THR A 1 200 ? -16.935 8.084 23.578 1.00 93.25 200 THR A N 1
ATOM 1517 C CA . THR A 1 200 ? -16.221 6.818 23.345 1.00 93.25 200 THR A CA 1
ATOM 1518 C C . THR A 1 200 ? -14.705 7.028 23.236 1.00 93.25 200 THR A C 1
ATOM 1520 O O . THR A 1 200 ? -13.936 6.310 23.871 1.00 93.25 200 THR A O 1
ATOM 1523 N N . ILE A 1 201 ? -14.255 8.041 22.489 1.00 93.56 201 ILE A N 1
ATOM 1524 C CA . ILE A 1 201 ? -12.829 8.380 22.342 1.00 93.56 201 ILE A CA 1
ATOM 1525 C C . ILE A 1 201 ? -12.229 8.834 23.679 1.00 93.56 201 ILE A C 1
ATOM 1527 O O . ILE A 1 201 ? -11.115 8.436 24.021 1.00 93.56 201 ILE A O 1
ATOM 1531 N N . HIS A 1 202 ? -12.965 9.626 24.464 1.00 92.81 202 HIS A N 1
ATOM 1532 C CA . HIS A 1 202 ? -12.517 10.040 25.792 1.00 92.81 202 HIS A CA 1
ATOM 1533 C C . HIS A 1 202 ? -12.312 8.837 26.727 1.00 92.81 202 HIS A C 1
ATOM 1535 O O . HIS A 1 202 ? -11.285 8.742 27.400 1.00 92.81 202 HIS A O 1
ATOM 1541 N N . GLU A 1 203 ?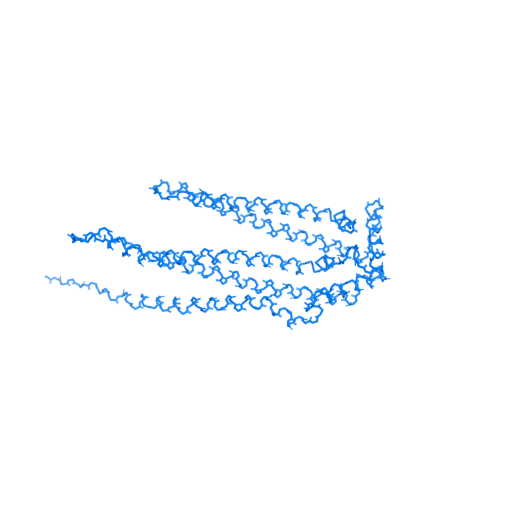 -13.243 7.880 26.722 1.00 92.75 203 GLU A N 1
ATOM 1542 C CA . GLU A 1 203 ? -13.117 6.643 27.497 1.00 92.75 203 GLU A CA 1
ATOM 1543 C C . GLU A 1 203 ? -11.955 5.756 27.017 1.00 92.75 203 GLU A C 1
ATOM 1545 O O . GLU A 1 203 ? -11.246 5.181 27.847 1.00 92.75 203 GLU A O 1
ATOM 1550 N N . ILE A 1 204 ? -11.718 5.672 25.701 1.00 92.88 204 ILE A N 1
ATOM 1551 C CA . ILE A 1 204 ? -10.554 4.974 25.129 1.00 92.88 204 ILE A CA 1
ATOM 1552 C C . ILE A 1 204 ? -9.253 5.604 25.638 1.00 92.88 204 ILE A C 1
ATOM 1554 O O . ILE A 1 204 ? -8.390 4.888 26.147 1.00 92.88 204 ILE A O 1
ATOM 1558 N N . ASN A 1 205 ? -9.120 6.931 25.569 1.00 92.94 205 ASN A N 1
ATOM 1559 C CA . ASN A 1 205 ? -7.934 7.643 26.057 1.00 92.94 205 ASN A CA 1
ATOM 1560 C C . ASN A 1 205 ? -7.699 7.433 27.557 1.00 92.94 205 ASN A C 1
ATOM 1562 O O . ASN A 1 205 ? -6.559 7.220 27.982 1.00 92.94 205 ASN A O 1
ATOM 1566 N N . ALA A 1 206 ? -8.764 7.445 28.363 1.00 91.69 206 ALA A N 1
ATOM 1567 C CA . ALA A 1 206 ? -8.667 7.151 29.788 1.00 91.69 206 ALA A CA 1
ATOM 1568 C C . ALA A 1 206 ? -8.147 5.723 30.026 1.00 91.69 206 ALA A C 1
ATOM 1570 O O . ALA A 1 206 ? -7.228 5.528 30.821 1.00 91.69 206 ALA A O 1
ATOM 1571 N N . ALA A 1 207 ? -8.671 4.729 29.300 1.00 92.12 207 ALA A N 1
ATOM 1572 C CA . ALA A 1 207 ? -8.218 3.342 29.402 1.00 92.12 207 ALA A CA 1
ATOM 1573 C C . ALA A 1 207 ? -6.744 3.166 28.990 1.00 92.12 207 ALA A C 1
ATOM 1575 O O . ALA A 1 207 ? -6.003 2.469 29.682 1.00 92.12 207 ALA A O 1
ATOM 1576 N N . LEU A 1 208 ? -6.303 3.828 27.913 1.00 93.38 208 LEU A N 1
ATOM 1577 C CA . LEU A 1 208 ? -4.899 3.826 27.480 1.00 93.38 208 LEU A CA 1
ATOM 1578 C C . LEU A 1 208 ? -3.982 4.438 28.550 1.00 93.38 208 LEU A C 1
ATOM 1580 O O . LEU A 1 208 ? -2.982 3.828 28.919 1.00 93.38 208 LEU A O 1
ATOM 1584 N N . THR A 1 209 ? -4.377 5.578 29.124 1.00 92.56 209 THR A N 1
ATOM 1585 C CA . THR A 1 209 ? -3.620 6.256 30.192 1.00 92.56 209 THR A CA 1
ATOM 1586 C C . THR A 1 209 ? -3.506 5.381 31.445 1.00 92.56 209 THR A C 1
ATOM 1588 O O . THR A 1 209 ? -2.441 5.274 32.056 1.00 92.56 209 THR A O 1
ATOM 1591 N N . HIS A 1 210 ? -4.596 4.716 31.839 1.00 90.44 210 HIS A N 1
ATOM 1592 C CA . HIS A 1 210 ? -4.592 3.799 32.981 1.00 90.44 210 HIS A CA 1
ATOM 1593 C C . HIS A 1 210 ? -3.721 2.557 32.747 1.00 90.44 210 HIS A C 1
ATOM 1595 O O . HIS A 1 210 ? -3.105 2.060 33.696 1.00 90.44 210 HIS A O 1
ATOM 1601 N N . ALA A 1 211 ? -3.654 2.053 31.515 1.00 91.06 211 ALA A N 1
ATOM 1602 C CA . ALA A 1 211 ? -2.769 0.949 31.161 1.00 91.06 211 ALA A CA 1
ATOM 1603 C C . ALA A 1 211 ? -1.293 1.376 31.180 1.00 91.06 211 ALA A C 1
ATOM 1605 O O . ALA A 1 211 ? -0.466 0.657 31.738 1.00 91.06 211 ALA A O 1
ATOM 1606 N N . GLU A 1 212 ? -0.977 2.561 30.651 1.00 89.31 212 GLU A N 1
ATOM 1607 C CA . GLU A 1 212 ? 0.387 3.103 30.606 1.00 89.31 212 GLU A CA 1
ATOM 1608 C C . GLU A 1 212 ? 0.950 3.380 32.010 1.00 89.31 212 GLU A C 1
ATOM 1610 O O . GLU A 1 212 ? 2.056 2.952 32.335 1.00 89.31 212 GLU A O 1
ATOM 1615 N N . VAL A 1 213 ? 0.179 4.056 32.869 1.00 87.62 213 VAL A N 1
ATOM 1616 C CA . VAL A 1 213 ? 0.639 4.469 34.208 1.00 87.62 213 VAL A CA 1
ATOM 1617 C C . VAL A 1 213 ? 0.493 3.352 35.243 1.00 87.62 213 VAL A C 1
ATOM 1619 O O . VAL A 1 213 ? 1.340 3.194 36.121 1.00 87.62 213 VAL A O 1
ATOM 1622 N N . GLY A 1 214 ? -0.610 2.601 35.185 1.00 79.31 214 GLY A N 1
ATOM 1623 C CA . GLY A 1 214 ? -1.002 1.652 36.229 1.00 79.31 214 GLY A CA 1
ATOM 1624 C C . GLY A 1 214 ? -0.688 0.189 35.925 1.00 79.31 214 GLY A C 1
ATOM 1625 O O . GLY A 1 214 ? -0.919 -0.656 36.789 1.00 79.31 214 GLY A O 1
ATOM 1626 N N . GLY A 1 215 ? -0.230 -0.138 34.710 1.00 79.94 215 GLY A N 1
ATOM 1627 C CA . GLY A 1 215 ? -0.021 -1.523 34.272 1.00 79.94 215 GLY A CA 1
ATOM 1628 C C . GLY A 1 215 ? -1.308 -2.356 34.245 1.00 79.94 215 GLY A C 1
ATOM 1629 O O . GLY A 1 215 ? -1.258 -3.587 34.283 1.00 79.94 215 GLY A O 1
ATOM 1630 N N . THR A 1 216 ? -2.471 -1.698 34.233 1.00 84.62 216 THR A N 1
ATOM 1631 C CA . THR A 1 216 ? -3.764 -2.384 34.189 1.00 84.62 216 THR A CA 1
ATOM 1632 C C . THR A 1 216 ? -3.983 -3.001 32.804 1.00 84.62 216 THR A C 1
ATOM 1634 O O . THR A 1 216 ? -3.675 -2.357 31.799 1.00 84.62 216 THR A O 1
ATOM 1637 N N . PRO A 1 217 ? -4.494 -4.243 32.709 1.00 86.81 217 PRO A N 1
ATOM 1638 C CA . PRO A 1 217 ? -4.788 -4.848 31.416 1.00 86.81 217 PRO A CA 1
ATOM 1639 C C . PRO A 1 217 ? -5.812 -4.024 30.631 1.00 86.81 217 PRO A C 1
ATOM 1641 O O . PRO A 1 217 ? -6.827 -3.592 31.184 1.00 86.81 217 PRO A O 1
ATOM 1644 N N . LEU A 1 218 ? -5.571 -3.852 29.331 1.00 90.06 218 LEU A N 1
ATOM 1645 C CA . LEU A 1 218 ? -6.519 -3.190 28.442 1.00 90.06 218 LEU A CA 1
ATOM 1646 C C . LEU A 1 218 ? -7.813 -4.013 28.307 1.00 90.06 218 LEU A C 1
ATOM 1648 O O . LEU A 1 218 ? -7.767 -5.249 28.301 1.00 90.06 218 LEU A O 1
ATOM 1652 N N . PRO A 1 219 ? -8.974 -3.357 28.120 1.00 88.81 219 PRO A N 1
ATOM 1653 C CA . PRO A 1 219 ? -10.182 -4.033 27.661 1.00 88.81 219 PRO A CA 1
ATOM 1654 C C . PRO A 1 219 ? -9.917 -4.830 26.376 1.00 88.81 219 PRO A C 1
ATOM 1656 O O . PRO A 1 219 ? -9.169 -4.382 25.509 1.00 88.81 219 PRO A O 1
ATOM 1659 N N . SER A 1 220 ? -10.569 -5.986 26.222 1.00 87.75 220 SER A N 1
ATOM 1660 C CA . SER A 1 220 ? -10.305 -6.924 25.112 1.00 87.75 220 SER A CA 1
ATOM 1661 C C . SER A 1 220 ? -10.385 -6.287 23.714 1.00 87.75 220 SER A C 1
ATOM 1663 O O . SER A 1 220 ? -9.509 -6.511 22.874 1.00 87.75 220 SER A O 1
ATOM 1665 N N . ALA A 1 221 ? -11.392 -5.444 23.476 1.00 88.50 221 ALA A N 1
ATOM 1666 C CA . ALA A 1 221 ? -11.542 -4.697 22.229 1.00 88.50 221 ALA A CA 1
ATOM 1667 C C . ALA A 1 221 ? -10.352 -3.754 21.975 1.00 88.50 221 ALA A C 1
ATOM 1669 O O . ALA A 1 221 ? -9.803 -3.722 20.875 1.00 88.50 221 ALA A O 1
ATOM 1670 N N . LEU A 1 222 ? -9.903 -3.036 23.010 1.00 90.94 222 LEU A N 1
ATOM 1671 C CA . LEU A 1 222 ? -8.798 -2.083 22.913 1.00 90.94 222 LEU A CA 1
ATOM 1672 C C . LEU A 1 222 ? -7.447 -2.778 22.733 1.00 90.94 222 LEU A C 1
ATOM 1674 O O . LEU A 1 222 ? -6.639 -2.315 21.935 1.00 90.94 222 LEU A O 1
ATOM 1678 N N . GLN A 1 223 ? -7.229 -3.919 23.395 1.00 92.38 223 GLN A N 1
ATOM 1679 C CA . GLN A 1 223 ? -6.054 -4.757 23.143 1.00 92.38 223 GLN A CA 1
ATOM 1680 C C . GLN A 1 223 ? -5.998 -5.190 21.675 1.00 92.38 223 GLN A C 1
ATOM 1682 O O . GLN A 1 223 ? -4.941 -5.145 21.057 1.00 92.38 223 GLN A O 1
ATOM 1687 N N . THR A 1 224 ? -7.140 -5.555 21.086 1.00 92.19 224 THR A N 1
ATOM 1688 C CA . THR A 1 224 ? -7.171 -5.983 19.682 1.00 92.19 224 THR A CA 1
ATOM 1689 C C . THR A 1 224 ? -6.923 -4.814 18.722 1.00 92.19 224 THR A C 1
ATOM 1691 O O . THR A 1 224 ? -6.220 -4.987 17.730 1.00 92.19 224 THR A O 1
ATOM 1694 N N . ILE A 1 225 ? -7.439 -3.615 19.025 1.00 93.19 225 ILE A N 1
ATOM 1695 C CA . ILE A 1 225 ? -7.114 -2.386 18.276 1.00 93.19 225 ILE A CA 1
ATOM 1696 C C . ILE A 1 225 ? -5.611 -2.092 18.360 1.00 93.19 225 ILE A C 1
ATOM 1698 O O . ILE A 1 225 ? -4.992 -1.810 17.336 1.00 93.19 225 ILE A O 1
ATOM 1702 N N . LEU A 1 226 ? -5.020 -2.188 19.555 1.00 94.81 226 LEU A N 1
ATOM 1703 C CA . LEU A 1 226 ? -3.591 -1.970 19.774 1.00 94.81 226 LEU A CA 1
ATOM 1704 C C . LEU A 1 226 ? -2.733 -2.976 18.996 1.00 94.81 226 LEU A C 1
ATOM 1706 O O . LEU A 1 226 ? -1.797 -2.579 18.302 1.00 94.81 226 LEU A O 1
ATOM 1710 N N . ASP A 1 227 ? -3.078 -4.263 19.057 1.00 95.25 227 ASP A N 1
ATOM 1711 C CA . ASP A 1 227 ? -2.379 -5.320 18.325 1.00 95.25 227 ASP A CA 1
ATOM 1712 C C . ASP A 1 227 ? -2.465 -5.103 16.807 1.00 95.25 227 ASP A C 1
ATOM 1714 O O . ASP A 1 227 ? -1.474 -5.278 16.091 1.00 95.25 227 ASP A O 1
ATOM 1718 N N . ASP A 1 228 ? -3.637 -4.714 16.295 1.00 95.12 228 ASP A N 1
ATOM 1719 C CA . ASP A 1 228 ? -3.827 -4.437 14.870 1.00 95.12 228 ASP A CA 1
ATOM 1720 C C . ASP A 1 228 ? -3.047 -3.185 14.440 1.00 95.12 228 ASP A C 1
ATOM 1722 O O . ASP A 1 228 ? -2.381 -3.201 13.402 1.00 95.12 228 ASP A O 1
ATOM 1726 N N . PHE A 1 229 ? -3.032 -2.137 15.268 1.00 95.69 229 PHE A N 1
ATOM 1727 C CA . PHE A 1 229 ? -2.234 -0.926 15.064 1.00 95.69 229 PHE A CA 1
ATOM 1728 C C . PHE A 1 229 ? -0.727 -1.230 15.028 1.00 95.69 229 PHE A C 1
ATOM 1730 O O . PHE A 1 229 ? -0.025 -0.809 14.105 1.00 95.69 229 PHE A O 1
ATOM 1737 N N . ALA A 1 230 ? -0.219 -2.045 15.956 1.00 96.94 230 ALA A N 1
ATOM 1738 C CA . ALA A 1 230 ? 1.176 -2.482 15.946 1.00 96.94 230 ALA A CA 1
ATOM 1739 C C . ALA A 1 230 ? 1.516 -3.276 14.669 1.00 96.94 230 ALA A C 1
ATOM 1741 O O . ALA A 1 230 ? 2.548 -3.038 14.033 1.00 96.94 230 ALA A O 1
ATOM 1742 N N . ARG A 1 231 ? 0.625 -4.181 14.233 1.00 96.50 231 ARG A N 1
ATOM 1743 C CA . ARG A 1 231 ? 0.785 -4.949 12.982 1.00 96.50 231 ARG A CA 1
ATOM 1744 C C . ARG A 1 231 ? 0.785 -4.060 11.741 1.00 96.50 231 ARG A C 1
ATOM 1746 O O . ARG A 1 231 ? 1.562 -4.328 10.824 1.00 96.50 231 ARG A O 1
ATOM 1753 N N . TYR A 1 232 ? -0.040 -3.013 11.709 1.00 94.62 232 TYR A N 1
ATOM 1754 C CA . TYR A 1 232 ? -0.067 -2.026 10.624 1.00 94.62 232 TYR A CA 1
ATOM 1755 C C . TYR A 1 232 ? 1.308 -1.378 10.438 1.00 94.62 232 TYR A C 1
ATOM 1757 O O . TYR A 1 232 ? 1.892 -1.426 9.350 1.00 94.62 232 TYR A O 1
ATOM 1765 N N . HIS A 1 233 ? 1.863 -0.832 11.521 1.00 95.62 233 HIS A N 1
ATOM 1766 C CA . HIS A 1 233 ? 3.162 -0.172 11.490 1.00 95.62 233 HIS A CA 1
ATOM 1767 C C . HIS A 1 233 ? 4.299 -1.158 11.204 1.00 95.62 233 HIS A C 1
ATOM 1769 O O . HIS A 1 233 ? 5.154 -0.874 10.363 1.00 95.62 233 HIS A O 1
ATOM 1775 N N . LEU A 1 234 ? 4.262 -2.367 11.769 1.00 96.75 234 LEU A N 1
ATOM 1776 C CA . LEU A 1 234 ? 5.239 -3.409 11.449 1.00 96.75 234 LEU A CA 1
ATOM 1777 C C . LEU A 1 234 ? 5.219 -3.778 9.957 1.00 96.75 234 LEU A C 1
ATOM 1779 O O . LEU A 1 234 ? 6.272 -3.875 9.323 1.00 96.75 234 LEU A O 1
ATOM 1783 N N . ALA A 1 235 ? 4.036 -3.945 9.362 1.00 94.88 235 ALA A N 1
ATOM 1784 C CA . ALA A 1 235 ? 3.908 -4.238 7.939 1.00 94.88 235 ALA A CA 1
ATOM 1785 C C . ALA A 1 235 ? 4.502 -3.115 7.076 1.00 94.88 235 ALA A C 1
ATOM 1787 O O . ALA A 1 235 ? 5.263 -3.385 6.142 1.00 94.88 235 ALA A O 1
ATOM 1788 N N . MET A 1 236 ? 4.211 -1.853 7.404 1.00 93.31 236 MET A N 1
ATOM 1789 C CA . MET A 1 236 ? 4.813 -0.701 6.728 1.00 93.31 236 MET A CA 1
ATOM 1790 C C . MET A 1 236 ? 6.331 -0.667 6.879 1.00 93.31 236 MET A C 1
ATOM 1792 O O . MET A 1 236 ? 7.026 -0.380 5.900 1.00 93.31 236 MET A O 1
ATOM 1796 N N . ALA A 1 237 ? 6.850 -1.008 8.060 1.00 96.44 237 ALA A N 1
ATOM 1797 C CA . ALA A 1 237 ? 8.280 -1.073 8.317 1.00 96.44 237 ALA A CA 1
ATOM 1798 C C . ALA A 1 237 ? 8.965 -2.128 7.438 1.00 96.44 237 ALA A C 1
ATOM 1800 O O . ALA A 1 237 ? 9.961 -1.822 6.780 1.00 96.44 237 ALA A O 1
ATOM 1801 N N . ILE A 1 238 ? 8.391 -3.332 7.344 1.00 96.12 238 ILE A N 1
ATOM 1802 C CA . ILE A 1 238 ? 8.909 -4.423 6.506 1.00 96.12 238 ILE A CA 1
ATOM 1803 C C . ILE A 1 238 ? 8.866 -4.039 5.023 1.00 96.12 238 ILE A C 1
ATOM 1805 O O . ILE A 1 238 ? 9.868 -4.165 4.319 1.00 96.12 238 ILE A O 1
ATOM 1809 N N . MET A 1 239 ? 7.726 -3.539 4.537 1.00 92.75 239 MET A N 1
ATOM 1810 C CA . MET A 1 239 ? 7.558 -3.170 3.128 1.00 92.75 239 MET A CA 1
ATOM 1811 C C . MET A 1 239 ? 8.526 -2.060 2.698 1.00 92.75 239 MET A C 1
ATOM 1813 O O . MET A 1 239 ? 9.184 -2.174 1.661 1.00 92.75 239 MET A O 1
ATOM 1817 N N . SER A 1 240 ? 8.663 -1.009 3.507 1.00 93.75 240 SER A N 1
ATOM 1818 C CA . SER A 1 240 ? 9.619 0.074 3.240 1.00 93.75 240 SER A CA 1
ATOM 1819 C C . SER A 1 240 ? 11.078 -0.376 3.413 1.00 93.75 240 SER A C 1
ATOM 1821 O O . SER A 1 240 ? 11.940 0.036 2.634 1.00 93.75 240 SER A O 1
ATOM 1823 N N . GLY A 1 241 ? 11.366 -1.304 4.331 1.00 96.19 241 GLY A N 1
ATOM 1824 C CA . GLY A 1 241 ? 12.678 -1.944 4.466 1.00 96.19 241 GLY A CA 1
ATOM 1825 C C . GLY A 1 241 ? 13.085 -2.736 3.216 1.00 96.19 241 GLY A C 1
ATOM 1826 O O . GLY A 1 241 ? 14.191 -2.568 2.703 1.00 96.19 241 GLY A O 1
ATOM 1827 N N . ILE A 1 242 ? 12.172 -3.530 2.646 1.00 93.31 242 ILE A N 1
ATOM 1828 C CA . ILE A 1 242 ? 12.409 -4.253 1.383 1.00 93.31 242 ILE A CA 1
ATOM 1829 C C . ILE A 1 242 ? 12.681 -3.270 0.238 1.00 93.31 242 ILE A C 1
ATOM 1831 O O . ILE A 1 242 ? 13.653 -3.440 -0.503 1.00 93.31 242 ILE A O 1
ATOM 1835 N N . LEU A 1 243 ? 11.866 -2.217 0.102 1.00 90.62 243 LEU A N 1
ATOM 1836 C CA . LEU A 1 243 ? 12.079 -1.186 -0.920 1.00 90.62 243 LEU A CA 1
ATOM 1837 C C . LEU A 1 243 ? 13.426 -0.473 -0.760 1.00 90.62 243 LEU A C 1
ATOM 1839 O O . LEU A 1 243 ? 14.084 -0.187 -1.761 1.00 90.62 243 LEU A O 1
ATOM 1843 N N . THR A 1 244 ? 13.856 -0.235 0.479 1.00 94.69 244 THR A N 1
ATOM 1844 C CA . THR A 1 244 ? 15.177 0.323 0.793 1.00 94.69 244 THR A CA 1
ATOM 1845 C C . THR A 1 244 ? 16.286 -0.572 0.253 1.00 94.69 244 THR A C 1
ATOM 1847 O O . THR A 1 244 ? 17.161 -0.096 -0.469 1.00 94.69 244 THR A O 1
ATOM 1850 N N . ILE A 1 245 ? 16.232 -1.878 0.540 1.00 94.38 245 ILE A N 1
ATOM 1851 C CA . ILE A 1 245 ? 17.231 -2.850 0.071 1.00 94.38 245 ILE A CA 1
ATOM 1852 C C . ILE A 1 245 ? 17.282 -2.867 -1.459 1.00 94.38 245 ILE A C 1
ATOM 1854 O O . ILE A 1 245 ? 18.361 -2.739 -2.040 1.00 94.38 245 ILE A O 1
ATOM 1858 N N . VAL A 1 246 ? 16.126 -2.956 -2.124 1.00 88.88 246 VAL A N 1
ATOM 1859 C CA . VAL A 1 246 ? 16.041 -2.961 -3.593 1.00 88.88 246 VAL A CA 1
ATOM 1860 C C . VAL A 1 246 ? 16.632 -1.679 -4.185 1.00 88.88 246 VAL A C 1
ATOM 1862 O O . VAL A 1 246 ? 17.453 -1.743 -5.103 1.00 88.88 246 VAL A O 1
ATOM 1865 N N . ALA A 1 247 ? 16.268 -0.513 -3.649 1.00 88.75 247 ALA A N 1
ATOM 1866 C CA . ALA A 1 247 ? 16.765 0.775 -4.120 1.00 88.75 247 ALA A CA 1
ATOM 1867 C C . ALA A 1 247 ? 18.279 0.937 -3.894 1.00 88.75 247 ALA A C 1
ATOM 1869 O O . ALA A 1 247 ? 18.979 1.414 -4.791 1.00 88.75 247 ALA A O 1
ATOM 1870 N N . CYS A 1 248 ? 18.807 0.467 -2.759 1.00 92.38 248 CYS A N 1
ATOM 1871 C CA . CYS A 1 248 ? 20.244 0.403 -2.485 1.00 92.38 248 CYS A CA 1
ATOM 1872 C C . CYS A 1 248 ? 20.975 -0.501 -3.485 1.00 92.38 248 CYS A C 1
ATOM 1874 O O . CYS A 1 248 ? 21.976 -0.085 -4.071 1.00 92.38 248 CYS A O 1
ATOM 1876 N N . CYS A 1 249 ? 20.469 -1.713 -3.736 1.00 89.56 249 CYS A N 1
ATOM 1877 C CA . CYS A 1 249 ? 21.048 -2.629 -4.719 1.00 89.56 249 CYS A CA 1
ATOM 1878 C C . CYS A 1 249 ? 21.080 -2.009 -6.124 1.00 89.56 249 CYS A C 1
ATOM 1880 O O . CYS A 1 249 ? 22.097 -2.109 -6.814 1.00 89.56 249 CYS A O 1
ATOM 1882 N N . LEU A 1 250 ? 20.006 -1.323 -6.531 1.00 85.94 250 LEU A N 1
ATOM 1883 C CA . LEU A 1 250 ? 19.940 -0.608 -7.807 1.00 85.94 250 LEU A CA 1
ATOM 1884 C C . LEU A 1 250 ? 20.936 0.555 -7.862 1.00 85.94 250 LEU A C 1
ATOM 1886 O O . LEU A 1 250 ? 21.687 0.660 -8.831 1.00 85.94 250 LEU A O 1
ATOM 1890 N N . ALA A 1 251 ? 21.005 1.388 -6.821 1.00 86.25 251 ALA A N 1
ATOM 1891 C CA . ALA A 1 251 ? 21.961 2.491 -6.742 1.00 86.25 251 ALA A CA 1
ATOM 1892 C C . ALA A 1 251 ? 23.412 1.987 -6.848 1.00 86.25 251 ALA A C 1
ATOM 1894 O O . ALA A 1 251 ? 24.196 2.511 -7.643 1.00 86.25 251 ALA A O 1
ATOM 1895 N N . VAL A 1 252 ? 23.754 0.923 -6.112 1.00 88.25 252 VAL A N 1
ATOM 1896 C CA . VAL A 1 252 ? 25.084 0.296 -6.131 1.00 88.25 252 VAL A CA 1
ATOM 1897 C C . VAL A 1 252 ? 25.381 -0.345 -7.484 1.00 88.25 252 VAL A C 1
ATOM 1899 O O . VAL A 1 252 ? 26.486 -0.182 -7.993 1.00 88.25 252 VAL A O 1
ATOM 1902 N N . SER A 1 253 ? 24.423 -1.042 -8.100 1.00 83.88 253 SER A N 1
ATOM 1903 C CA . SER A 1 253 ? 24.589 -1.623 -9.439 1.00 83.88 253 SER A CA 1
ATOM 1904 C C . SER A 1 253 ? 24.868 -0.534 -10.480 1.00 83.88 253 SER A C 1
ATOM 1906 O O . SER A 1 253 ? 25.871 -0.608 -11.194 1.00 83.88 253 SER A O 1
ATOM 1908 N N . LEU A 1 254 ? 24.062 0.534 -10.501 1.00 82.69 254 LEU A N 1
ATOM 1909 C CA . LEU A 1 254 ? 24.256 1.684 -11.390 1.00 82.69 254 LEU A CA 1
ATOM 1910 C C . LEU A 1 254 ? 25.612 2.365 -11.163 1.00 82.69 254 LEU A C 1
ATOM 1912 O O . LEU A 1 254 ? 26.263 2.797 -12.118 1.00 82.69 254 LEU A O 1
ATOM 1916 N N . TRP A 1 255 ? 26.061 2.430 -9.908 1.00 81.12 255 TRP A N 1
ATOM 1917 C CA . TRP A 1 255 ? 27.365 2.976 -9.550 1.00 81.12 255 TRP A CA 1
ATOM 1918 C C . TRP A 1 255 ? 28.532 2.057 -9.938 1.00 81.12 255 TRP A C 1
ATOM 1920 O O . TRP A 1 255 ? 29.566 2.543 -10.385 1.00 81.12 255 TRP A O 1
ATOM 1930 N N . ARG A 1 256 ? 28.390 0.733 -9.818 1.00 83.31 256 ARG A N 1
ATOM 1931 C CA . ARG A 1 256 ? 29.437 -0.247 -10.159 1.00 83.31 256 ARG A CA 1
ATOM 1932 C C . ARG A 1 256 ? 29.609 -0.422 -11.663 1.00 83.31 256 ARG A C 1
ATOM 1934 O O . ARG A 1 256 ? 30.740 -0.430 -12.136 1.00 83.31 256 ARG A O 1
ATOM 1941 N N . HIS A 1 257 ? 28.519 -0.471 -12.430 1.00 70.12 257 HIS A N 1
ATOM 1942 C CA . HIS A 1 257 ? 28.596 -0.530 -13.895 1.00 70.12 257 HIS A CA 1
ATOM 1943 C C . HIS A 1 257 ? 29.286 0.702 -14.498 1.00 70.12 257 HIS A C 1
ATOM 1945 O O . HIS A 1 257 ? 29.881 0.616 -15.566 1.00 70.12 257 HIS A O 1
ATOM 1951 N N . ARG A 1 258 ? 29.290 1.838 -13.789 1.00 65.38 258 ARG A N 1
ATOM 1952 C CA . ARG A 1 258 ? 30.081 3.016 -14.166 1.00 65.38 258 ARG A CA 1
ATOM 1953 C C . ARG A 1 258 ? 31.593 2.770 -14.100 1.00 65.38 258 ARG A C 1
ATOM 1955 O O . ARG A 1 258 ? 32.289 3.303 -14.952 1.00 65.38 258 ARG A O 1
ATOM 1962 N N . LEU A 1 259 ? 32.084 2.026 -13.105 1.00 60.19 259 LEU A N 1
ATOM 1963 C CA . LEU A 1 259 ? 33.519 1.750 -12.933 1.00 60.19 259 LEU A CA 1
ATOM 1964 C C . LEU A 1 259 ? 34.046 0.750 -13.975 1.00 60.19 259 LEU A C 1
ATOM 1966 O O . LEU A 1 259 ? 35.236 0.728 -14.255 1.00 60.19 259 LEU A O 1
ATOM 1970 N N . ALA A 1 260 ? 33.162 -0.067 -14.557 1.00 62.47 260 ALA A N 1
ATOM 1971 C CA . ALA A 1 260 ? 33.515 -1.017 -15.611 1.00 62.47 260 ALA A CA 1
ATOM 1972 C C . ALA A 1 260 ? 33.503 -0.394 -17.027 1.00 62.47 260 ALA A C 1
ATOM 1974 O O . ALA A 1 260 ? 34.280 -0.806 -17.882 1.00 62.47 260 ALA A O 1
ATOM 1975 N N . ASP A 1 261 ? 32.652 0.611 -17.271 1.00 60.94 261 ASP A N 1
ATOM 1976 C CA . ASP A 1 261 ? 32.413 1.240 -18.587 1.00 60.94 261 ASP A CA 1
ATOM 1977 C C . ASP A 1 261 ? 33.327 2.460 -18.884 1.00 60.94 261 ASP A C 1
ATOM 1979 O O . ASP A 1 261 ? 32.992 3.306 -19.720 1.00 60.94 261 ASP A O 1
ATOM 1983 N N . ASP A 1 262 ? 34.481 2.604 -18.221 1.00 52.91 262 ASP A N 1
ATOM 1984 C CA . ASP A 1 262 ? 35.342 3.802 -18.320 1.00 52.91 262 ASP A CA 1
ATOM 1985 C C . ASP A 1 262 ? 35.884 4.114 -19.741 1.00 52.91 262 ASP A C 1
ATOM 1987 O O . ASP A 1 262 ? 36.438 5.189 -19.966 1.00 52.91 262 ASP A O 1
ATOM 1991 N N . ALA A 1 263 ? 35.655 3.242 -20.730 1.00 52.16 263 ALA A N 1
ATOM 1992 C CA . ALA A 1 263 ? 36.174 3.361 -22.094 1.00 52.16 263 ALA A CA 1
ATOM 1993 C C . ALA A 1 263 ? 35.333 4.205 -23.085 1.00 52.16 263 ALA A C 1
ATOM 1995 O O . ALA A 1 263 ? 35.823 4.491 -24.176 1.00 52.16 263 ALA A O 1
ATOM 1996 N N . ILE A 1 264 ? 34.089 4.619 -22.778 1.00 55.16 264 ILE A N 1
ATOM 1997 C CA . ILE A 1 264 ? 33.226 5.319 -23.763 1.00 55.16 264 ILE A CA 1
ATOM 1998 C C . ILE A 1 264 ? 32.658 6.635 -23.198 1.00 55.16 264 ILE A C 1
ATOM 2000 O O . ILE A 1 264 ? 31.787 6.659 -22.329 1.00 55.16 264 ILE A O 1
ATOM 2004 N N . ILE A 1 265 ? 33.142 7.761 -23.733 1.00 50.53 265 ILE A N 1
ATOM 2005 C CA . ILE A 1 265 ? 32.855 9.155 -23.333 1.00 50.53 265 ILE A CA 1
ATOM 2006 C C . ILE A 1 265 ? 31.450 9.611 -23.808 1.00 50.53 265 ILE A C 1
ATOM 2008 O O .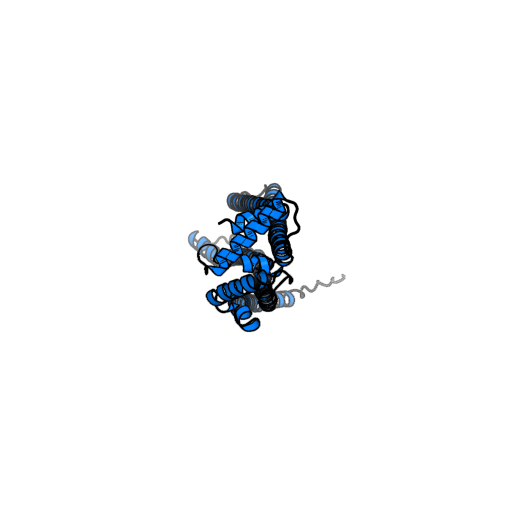 ILE A 1 265 ? 31.294 10.641 -24.454 1.00 50.53 265 ILE A O 1
ATOM 2012 N N . GLN A 1 266 ? 30.384 8.859 -23.512 1.00 51.19 266 GLN A N 1
ATOM 2013 C CA . GLN A 1 266 ? 29.001 9.291 -23.785 1.00 51.19 266 GLN A CA 1
ATOM 2014 C C . GLN A 1 266 ? 28.195 9.480 -22.489 1.00 51.19 266 GLN A C 1
ATOM 2016 O O . GLN A 1 266 ? 27.861 8.537 -21.780 1.00 51.19 266 GLN A O 1
ATOM 2021 N N . SER A 1 267 ? 27.943 10.761 -22.180 1.00 55.03 267 SER A N 1
ATOM 2022 C CA . SER A 1 267 ? 27.061 11.343 -21.151 1.00 55.03 267 SER A CA 1
ATOM 2023 C C . SER A 1 267 ? 26.901 10.555 -19.837 1.00 55.03 267 SER A C 1
ATOM 2025 O O . SER A 1 267 ? 25.943 9.809 -19.638 1.00 55.03 267 SER A O 1
ATOM 2027 N N . ARG A 1 268 ? 27.795 10.812 -18.872 1.00 62.00 268 ARG A N 1
ATOM 2028 C CA . ARG A 1 268 ? 27.745 10.272 -17.494 1.00 62.00 268 ARG A CA 1
ATOM 2029 C C . ARG A 1 268 ? 26.629 10.880 -16.619 1.00 62.00 268 ARG A C 1
ATOM 2031 O O . ARG A 1 268 ? 26.287 10.307 -15.586 1.00 62.00 268 ARG A O 1
ATOM 2038 N N . ALA A 1 269 ? 26.068 12.026 -17.011 1.00 70.38 269 ALA A N 1
ATOM 2039 C CA . ALA A 1 269 ? 25.082 12.787 -16.235 1.00 70.38 269 ALA A CA 1
ATOM 2040 C C . ALA A 1 269 ? 23.767 12.031 -15.915 1.00 70.38 269 ALA A C 1
ATOM 2042 O O . ALA A 1 269 ? 23.422 11.963 -14.736 1.00 70.38 269 ALA A O 1
ATOM 2043 N N . PRO A 1 270 ? 23.059 11.399 -16.876 1.00 71.88 270 PRO A N 1
ATOM 2044 C CA . PRO A 1 270 ? 21.780 10.735 -16.593 1.00 71.88 270 PRO A CA 1
ATOM 2045 C C . PRO A 1 270 ? 21.914 9.520 -15.664 1.00 71.88 270 PRO A C 1
ATOM 2047 O O . PRO A 1 270 ? 21.078 9.324 -14.788 1.00 71.88 270 PRO A O 1
ATOM 2050 N N . ARG A 1 271 ? 22.988 8.724 -15.795 1.00 70.44 271 ARG A N 1
ATOM 2051 C CA . ARG A 1 271 ? 23.234 7.579 -14.895 1.00 70.44 271 ARG A CA 1
ATOM 2052 C C . ARG A 1 271 ? 23.543 8.037 -13.464 1.00 70.44 271 ARG A C 1
ATOM 2054 O O . ARG A 1 271 ? 23.092 7.398 -12.521 1.00 70.44 271 ARG A O 1
ATOM 2061 N N . ARG A 1 272 ? 24.277 9.148 -13.296 1.00 78.69 272 ARG A N 1
ATOM 2062 C CA . ARG A 1 272 ? 24.538 9.751 -11.974 1.00 78.69 272 ARG A CA 1
ATOM 2063 C C . ARG A 1 272 ? 23.262 10.272 -11.330 1.00 78.69 272 ARG A C 1
ATOM 2065 O O . ARG A 1 272 ? 23.028 9.965 -10.169 1.00 78.69 272 ARG A O 1
ATOM 2072 N N . ALA A 1 273 ? 22.452 11.015 -12.084 1.00 81.06 273 ALA A N 1
ATOM 2073 C CA . ALA A 1 273 ? 21.162 11.491 -11.604 1.00 81.06 273 ALA A CA 1
ATOM 2074 C C . ALA A 1 273 ? 20.297 10.313 -11.133 1.00 81.06 273 ALA A C 1
ATOM 2076 O O . ALA A 1 273 ? 19.837 10.328 -10.003 1.00 81.06 273 ALA A O 1
ATOM 2077 N N . MET A 1 274 ? 20.200 9.241 -11.929 1.00 82.75 274 MET A N 1
ATOM 2078 C CA . MET A 1 274 ? 19.451 8.037 -11.556 1.00 82.75 274 MET A CA 1
ATOM 2079 C C . MET A 1 274 ? 19.986 7.365 -10.283 1.00 82.75 274 MET A C 1
ATOM 2081 O O . MET A 1 274 ? 19.208 7.045 -9.393 1.00 82.75 274 MET A O 1
ATOM 2085 N N . ALA A 1 275 ? 21.305 7.170 -10.163 1.00 84.19 275 ALA A N 1
ATOM 2086 C CA . ALA A 1 275 ? 21.894 6.564 -8.968 1.00 84.19 275 ALA A CA 1
ATOM 2087 C C . ALA A 1 275 ? 21.648 7.415 -7.707 1.00 84.19 275 ALA A C 1
ATOM 2089 O O . ALA A 1 275 ? 21.317 6.865 -6.660 1.00 84.19 275 ALA A O 1
ATOM 2090 N N . LEU A 1 276 ? 21.756 8.746 -7.819 1.00 88.62 276 LEU A N 1
ATOM 2091 C CA . LEU A 1 276 ? 21.432 9.676 -6.733 1.00 88.62 276 LEU A CA 1
ATOM 2092 C C . LEU A 1 276 ? 19.941 9.645 -6.386 1.00 88.62 276 LEU A C 1
ATOM 2094 O O . LEU A 1 276 ? 19.602 9.629 -5.209 1.00 88.62 276 LEU A O 1
ATOM 2098 N N . THR A 1 277 ? 19.052 9.573 -7.380 1.00 86.19 277 THR A N 1
ATOM 2099 C CA . THR A 1 277 ? 17.610 9.413 -7.157 1.00 86.19 277 THR A CA 1
ATOM 2100 C C . THR A 1 277 ? 17.300 8.099 -6.440 1.00 86.19 277 THR A C 1
ATOM 2102 O O . THR A 1 277 ? 16.549 8.114 -5.469 1.00 86.19 277 THR A O 1
ATOM 2105 N N . CYS A 1 278 ? 17.905 6.976 -6.846 1.00 87.06 278 CYS A N 1
ATOM 2106 C CA . CYS A 1 278 ? 17.752 5.695 -6.149 1.00 87.06 278 CYS A CA 1
ATOM 2107 C C . CYS A 1 278 ? 18.266 5.765 -4.706 1.00 87.06 278 CYS A C 1
ATOM 2109 O O . CYS A 1 278 ? 17.604 5.254 -3.809 1.00 87.06 278 CYS A O 1
ATOM 2111 N N . ALA A 1 279 ? 19.408 6.418 -4.469 1.00 90.06 279 ALA A N 1
ATOM 2112 C CA . ALA A 1 279 ? 19.959 6.591 -3.127 1.00 90.06 279 ALA A CA 1
ATOM 2113 C C . ALA A 1 279 ? 19.067 7.480 -2.241 1.00 90.06 279 ALA A C 1
ATOM 2115 O O . ALA A 1 279 ? 18.793 7.126 -1.098 1.00 90.06 279 ALA A O 1
ATOM 2116 N N . ALA A 1 280 ? 18.560 8.596 -2.774 1.00 91.81 280 ALA A N 1
ATOM 2117 C CA . ALA A 1 280 ? 17.632 9.472 -2.064 1.00 91.81 280 ALA A CA 1
ATOM 2118 C C . ALA A 1 280 ? 16.315 8.751 -1.734 1.00 91.81 280 ALA A C 1
ATOM 2120 O O . ALA A 1 280 ? 15.832 8.830 -0.607 1.00 91.81 280 ALA A O 1
ATOM 2121 N N . PHE A 1 281 ? 15.766 7.993 -2.687 1.00 89.31 281 PHE A N 1
ATOM 2122 C CA . PHE A 1 281 ? 14.579 7.169 -2.462 1.00 89.31 281 PHE A CA 1
ATOM 2123 C C . PHE A 1 281 ? 14.824 6.085 -1.403 1.00 89.31 281 PHE A C 1
ATOM 2125 O O . PHE A 1 281 ? 13.996 5.913 -0.513 1.00 89.31 281 PHE A O 1
ATOM 2132 N N . ALA A 1 282 ? 15.973 5.401 -1.447 1.00 93.12 282 ALA A N 1
ATOM 2133 C CA . ALA A 1 282 ? 16.354 4.424 -0.428 1.00 93.12 282 ALA A CA 1
ATOM 2134 C C . ALA A 1 282 ? 16.421 5.061 0.967 1.00 93.12 282 ALA A C 1
ATOM 2136 O O . ALA A 1 282 ? 15.904 4.492 1.920 1.00 93.12 282 ALA A O 1
ATOM 2137 N N . MET A 1 283 ? 16.994 6.262 1.082 1.00 96.44 283 MET A N 1
ATOM 2138 C CA . MET A 1 283 ? 17.059 6.994 2.348 1.00 96.44 283 MET A CA 1
ATOM 2139 C C . MET A 1 283 ? 15.665 7.345 2.884 1.00 96.44 283 MET A C 1
ATOM 2141 O O . MET A 1 283 ? 15.396 7.128 4.061 1.00 96.44 283 MET A O 1
ATOM 2145 N N . LEU A 1 284 ? 14.756 7.827 2.029 1.00 94.25 284 LEU A N 1
ATOM 2146 C CA . LEU A 1 284 ? 13.369 8.106 2.422 1.00 94.25 284 LEU A CA 1
ATOM 2147 C C . LEU A 1 284 ? 12.643 6.842 2.904 1.00 94.25 284 LEU A C 1
ATOM 2149 O O . LEU A 1 284 ? 11.964 6.875 3.926 1.00 94.25 284 LEU A O 1
ATOM 2153 N N . MET A 1 285 ? 12.804 5.722 2.195 1.00 93.81 285 MET A N 1
ATOM 2154 C CA . MET A 1 285 ? 12.209 4.444 2.598 1.00 93.81 285 MET A CA 1
ATOM 2155 C C . MET A 1 285 ? 12.824 3.902 3.894 1.00 93.81 285 MET A C 1
ATOM 2157 O O . MET A 1 285 ? 12.097 3.347 4.713 1.00 93.81 285 MET A O 1
ATOM 2161 N N . ALA A 1 286 ? 14.121 4.118 4.128 1.00 96.88 286 ALA A N 1
ATOM 2162 C CA . ALA A 1 286 ? 14.785 3.735 5.371 1.00 96.88 286 ALA A CA 1
ATOM 2163 C C . ALA A 1 286 ? 14.248 4.536 6.563 1.00 96.88 286 ALA A C 1
ATOM 2165 O O . ALA A 1 286 ? 13.949 3.957 7.604 1.00 96.88 286 ALA A O 1
ATOM 2166 N N . LEU A 1 287 ? 14.070 5.852 6.394 1.00 97.19 287 LEU A N 1
ATOM 2167 C CA . LEU A 1 287 ? 13.457 6.720 7.403 1.00 97.19 287 LEU A CA 1
ATOM 2168 C C . LEU A 1 287 ? 12.023 6.285 7.719 1.00 97.19 287 LEU A C 1
ATOM 2170 O O . LEU A 1 287 ? 11.658 6.178 8.887 1.00 97.19 287 LEU A O 1
ATOM 2174 N N . LEU A 1 288 ? 11.230 5.985 6.686 1.00 95.19 288 LEU A N 1
ATOM 2175 C CA . LEU A 1 288 ? 9.872 5.472 6.855 1.00 95.19 288 LEU A CA 1
ATOM 2176 C C . LEU A 1 288 ? 9.869 4.120 7.584 1.00 95.19 288 LEU A C 1
ATOM 2178 O O . LEU A 1 288 ? 9.040 3.905 8.465 1.00 95.19 288 LEU A O 1
ATOM 2182 N N . SER A 1 289 ? 10.801 3.224 7.252 1.00 97.06 289 SER A N 1
ATOM 2183 C CA . SER A 1 289 ? 10.941 1.919 7.904 1.00 97.06 289 SER A CA 1
ATOM 2184 C C . SER A 1 289 ? 11.287 2.064 9.381 1.00 97.06 289 SER A C 1
ATOM 2186 O O . SER A 1 289 ? 10.641 1.454 10.233 1.00 97.06 289 SER A O 1
ATOM 2188 N N . PHE A 1 290 ? 12.250 2.934 9.687 1.00 98.00 290 PHE A N 1
ATOM 2189 C CA . PHE A 1 290 ? 12.671 3.238 11.048 1.00 98.00 290 PHE A CA 1
ATOM 2190 C C . PHE A 1 290 ? 11.526 3.826 11.878 1.00 98.00 290 PHE A C 1
ATOM 2192 O O . PHE A 1 290 ? 11.187 3.264 12.913 1.00 98.00 290 PHE A O 1
ATOM 2199 N N . ALA A 1 291 ? 10.868 4.883 11.388 1.00 96.62 291 ALA A N 1
ATOM 2200 C CA . ALA A 1 291 ? 9.753 5.520 12.089 1.00 96.62 291 ALA A CA 1
ATOM 2201 C C . ALA A 1 291 ? 8.625 4.524 12.405 1.00 96.62 291 ALA A C 1
ATOM 2203 O O . ALA A 1 291 ? 8.111 4.488 13.519 1.00 96.62 291 ALA A O 1
ATOM 2204 N N . ASN A 1 292 ? 8.277 3.665 11.444 1.00 96.81 292 ASN A N 1
ATOM 2205 C CA . ASN A 1 292 ? 7.238 2.659 11.641 1.00 96.81 292 ASN A CA 1
ATOM 2206 C C . ASN A 1 292 ? 7.670 1.507 12.552 1.00 96.81 292 ASN A C 1
ATOM 2208 O O . ASN A 1 292 ? 6.835 0.940 13.246 1.00 96.81 292 ASN A O 1
ATOM 2212 N N . THR A 1 293 ? 8.961 1.176 12.590 1.00 97.81 293 THR A N 1
ATOM 2213 C CA . THR A 1 293 ? 9.493 0.204 13.553 1.00 97.81 293 THR A CA 1
ATOM 2214 C C . THR A 1 293 ? 9.352 0.742 14.973 1.00 97.81 293 THR A C 1
ATOM 2216 O O . THR A 1 293 ? 8.867 0.023 15.840 1.00 97.81 293 THR A O 1
ATOM 2219 N N . THR A 1 294 ? 9.696 2.015 15.199 1.00 97.12 294 THR A N 1
ATOM 2220 C CA . THR A 1 294 ? 9.528 2.670 16.502 1.00 97.12 294 THR A CA 1
ATOM 2221 C C . THR A 1 294 ? 8.068 2.662 16.948 1.00 97.12 294 THR A C 1
ATOM 2223 O O . THR A 1 294 ? 7.782 2.241 18.061 1.00 97.12 294 THR A O 1
ATOM 2226 N N . VAL A 1 295 ? 7.130 3.030 16.067 1.00 96.81 295 VAL A N 1
ATOM 2227 C CA . VAL A 1 295 ? 5.691 3.006 16.394 1.00 96.81 295 VAL A CA 1
ATOM 2228 C C . VAL A 1 295 ? 5.172 1.585 16.645 1.00 96.81 295 VAL A C 1
ATOM 2230 O O . VAL A 1 295 ? 4.310 1.390 17.492 1.00 96.81 295 VAL A O 1
ATOM 2233 N N . ALA A 1 296 ? 5.682 0.575 15.936 1.00 96.62 296 ALA A N 1
ATOM 2234 C CA . ALA A 1 296 ? 5.279 -0.810 16.170 1.00 96.62 296 ALA A CA 1
ATOM 2235 C C . ALA A 1 296 ? 5.763 -1.344 17.530 1.00 96.62 296 ALA A C 1
ATOM 2237 O O . ALA A 1 296 ? 5.042 -2.108 18.169 1.00 96.62 296 ALA A O 1
ATOM 2238 N N . ILE A 1 297 ? 6.969 -0.952 17.957 1.00 97.00 297 ILE A N 1
ATOM 2239 C CA . ILE A 1 297 ? 7.542 -1.321 19.260 1.00 97.00 297 ILE A CA 1
ATOM 2240 C C . ILE A 1 297 ? 6.789 -0.601 20.386 1.00 97.00 297 ILE A C 1
ATOM 2242 O O . ILE A 1 297 ? 6.301 -1.254 21.305 1.00 97.00 297 ILE A O 1
ATOM 2246 N N . ASP A 1 298 ? 6.619 0.716 20.262 1.00 95.44 298 ASP A N 1
ATOM 2247 C CA . ASP A 1 298 ? 5.981 1.577 21.264 1.00 95.44 298 ASP A CA 1
ATOM 2248 C C . ASP A 1 298 ? 4.552 1.955 20.838 1.00 95.44 298 ASP A C 1
ATOM 2250 O O . ASP A 1 298 ? 4.172 3.125 20.742 1.00 95.44 298 ASP A O 1
ATOM 2254 N N . SER A 1 299 ? 3.745 0.932 20.549 1.00 95.69 299 SER A N 1
ATOM 2255 C CA . SER A 1 299 ? 2.404 1.102 19.971 1.00 95.69 299 SER A CA 1
ATOM 2256 C C . SER A 1 299 ? 1.401 1.764 20.914 1.00 95.69 299 SER A C 1
ATOM 2258 O O . SER A 1 299 ? 0.535 2.498 20.443 1.00 95.69 299 SER A O 1
ATOM 2260 N N . LEU A 1 300 ? 1.521 1.551 22.230 1.00 95.06 300 LEU A N 1
ATOM 2261 C CA . LEU A 1 300 ? 0.578 2.087 23.217 1.00 95.06 300 LEU A CA 1
ATOM 2262 C C . LEU A 1 300 ? 0.633 3.630 23.289 1.00 95.06 300 LEU A C 1
ATOM 2264 O O . LEU A 1 300 ? -0.402 4.250 23.024 1.00 95.06 300 LEU A O 1
ATOM 2268 N N . PRO A 1 301 ? 1.799 4.270 23.527 1.00 94.06 301 PRO A N 1
ATOM 2269 C CA . PRO A 1 301 ? 1.906 5.731 23.483 1.00 94.06 301 PRO A CA 1
ATOM 2270 C C . PRO A 1 301 ? 1.525 6.323 22.122 1.00 94.06 301 PRO A C 1
ATOM 2272 O O . PRO A 1 301 ? 0.901 7.380 22.043 1.00 94.06 301 PRO A O 1
ATOM 2275 N N . ALA A 1 302 ? 1.874 5.642 21.026 1.00 94.12 302 ALA A N 1
ATOM 2276 C CA . ALA A 1 302 ? 1.551 6.115 19.685 1.00 94.12 302 ALA A CA 1
ATOM 2277 C C . ALA A 1 302 ? 0.040 6.083 19.393 1.00 94.12 302 ALA A C 1
ATOM 2279 O O . ALA A 1 302 ? -0.491 7.022 18.797 1.00 94.12 302 ALA A O 1
ATOM 2280 N N . LEU A 1 303 ? -0.664 5.039 19.841 1.00 93.94 303 LEU A N 1
ATOM 2281 C CA . LEU A 1 303 ? -2.117 4.937 19.713 1.00 93.94 303 LEU A CA 1
ATOM 2282 C C . LEU A 1 303 ? -2.832 5.993 20.568 1.00 93.94 303 LEU A C 1
ATOM 2284 O O . LEU A 1 303 ? -3.814 6.586 20.129 1.00 93.94 303 LEU A O 1
ATOM 2288 N N . GLN A 1 304 ? -2.323 6.274 21.766 1.00 93.31 304 GLN A N 1
ATOM 2289 C CA . GLN A 1 304 ? -2.845 7.345 22.616 1.00 93.31 304 GLN A CA 1
ATOM 2290 C C . GLN A 1 304 ? -2.655 8.724 21.978 1.00 93.31 304 GLN A C 1
ATOM 2292 O O . GLN A 1 304 ? -3.590 9.524 21.952 1.00 93.31 304 GLN A O 1
ATOM 2297 N N . ALA A 1 305 ? -1.481 8.991 21.398 1.00 92.38 305 ALA A N 1
ATOM 2298 C CA . ALA A 1 305 ? -1.234 10.226 20.658 1.00 92.38 305 ALA A CA 1
ATOM 2299 C C . ALA A 1 305 ? -2.203 10.390 19.473 1.00 92.38 305 ALA A C 1
ATOM 2301 O O . ALA A 1 305 ? -2.666 11.499 19.222 1.00 92.38 305 ALA A O 1
ATOM 2302 N N . PHE A 1 306 ? -2.555 9.297 18.786 1.00 91.00 306 PHE A N 1
ATOM 2303 C CA . PHE A 1 306 ? -3.535 9.306 17.696 1.00 91.00 306 PHE A CA 1
ATOM 2304 C C . PHE A 1 306 ? -4.940 9.731 18.157 1.00 91.00 306 PHE A C 1
ATOM 2306 O O . PHE A 1 306 ? -5.576 10.541 17.490 1.00 91.00 306 PHE A O 1
ATOM 2313 N N . PHE A 1 307 ? -5.412 9.234 19.303 1.00 89.88 307 PHE A N 1
ATOM 2314 C CA . PHE A 1 307 ? -6.732 9.584 19.845 1.00 89.88 307 PHE A CA 1
ATOM 2315 C C . PHE A 1 307 ? -6.772 10.918 20.608 1.00 89.88 307 PHE A C 1
ATOM 2317 O O . PHE A 1 307 ? -7.844 11.326 21.054 1.00 89.88 307 PHE A O 1
ATOM 2324 N N . SER A 1 308 ? -5.631 11.585 20.791 1.00 85.50 308 SER A N 1
ATOM 2325 C CA . SER A 1 308 ? -5.525 12.856 21.527 1.00 85.50 308 SER A CA 1
ATOM 2326 C C . SER A 1 308 ? -5.637 14.107 20.639 1.00 85.50 308 SER A C 1
ATOM 2328 O O . SER A 1 308 ? -5.564 15.219 21.163 1.00 85.50 308 SER A O 1
ATOM 2330 N N . VAL A 1 309 ? -5.754 13.930 19.317 1.00 74.69 309 VAL A N 1
ATOM 2331 C CA . VAL A 1 309 ? -5.915 15.001 18.309 1.00 74.69 309 VAL A CA 1
ATOM 2332 C C . VAL A 1 309 ? -7.370 15.440 18.222 1.00 74.69 309 VAL A C 1
ATOM 2334 O O . VAL A 1 309 ? -7.599 16.662 18.088 1.00 74.69 309 VAL A O 1
#

Foldseek 3Di:
DDDDDDDDPPPDDVVVVVVVVVLPVPQVVLVVLLVVLVVCLPPVLCVPLHDQVVDLVSLQVLLLVFLLVQLVVLQDLGDPSNVSSLVSQLVSLVSNLVSLVSSLVSLQVLLVSLLVVLVVLDQPPPPDDVDDDPPVVVVVVSCVSCVSSVVSNVSSVVSNVSSVVSVVSNLVSVLCNQQVSLVSVVSHPQPPDDVSSVVSLVVLLVQLVCCVPVVDDGRSNSVSNLLSQLRSLQSLLVSLLVLLVVLLVVLVVLVVVCVVPVPDPDDPPVSVVSSVVSNVSSVVSNVSNVVSNVCSVVVSVVVSVVSVD